Protein AF-A0A2K8X0P5-F1 (afdb_monomer_lite)

Sequence (222 aa):
MNGIRIVLLGVGILILIINLFINSGNLFKIVSYCFQTNSINQYWTLFFKSSVSGRAVISSILGFILALLIFIAITPFVLIRKSINGKKTSSILEEGLLFQYQDLNLENKDLHYTSNINQVTGLQLENIKATGKIRIDALILISEVDKLCKTHNKEFKYSVMEKIILNDKKEALAPIILNLDGKKMPTYFIFNETHKSQFSKIRNTLYNNGYKNCIYFSTIRM

Structure (mmCIF, N/CA/C/O backbone):
data_AF-A0A2K8X0P5-F1
#
_entry.id   AF-A0A2K8X0P5-F1
#
loop_
_atom_site.group_PDB
_atom_site.id
_at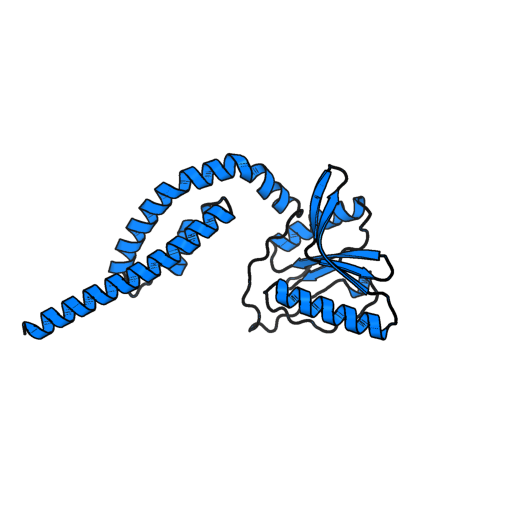om_site.type_symbol
_atom_site.label_atom_id
_atom_site.label_alt_id
_atom_site.label_comp_id
_atom_site.label_asym_id
_atom_site.label_entity_id
_atom_site.label_seq_id
_atom_site.pdbx_PDB_ins_code
_atom_site.Cartn_x
_atom_site.Cartn_y
_atom_site.Cartn_z
_atom_site.occupancy
_atom_site.B_iso_or_equiv
_atom_site.auth_seq_id
_atom_site.auth_comp_id
_atom_site.auth_asym_id
_atom_site.auth_atom_id
_atom_site.pdbx_PDB_model_num
ATOM 1 N N . MET A 1 1 ? 28.867 1.555 -54.082 1.00 60.50 1 MET A N 1
ATOM 2 C CA . MET A 1 1 ? 29.375 1.656 -52.689 1.00 60.50 1 MET A CA 1
ATOM 3 C C . MET A 1 1 ? 28.911 2.907 -51.934 1.00 60.50 1 MET A C 1
ATOM 5 O O . MET A 1 1 ? 28.608 2.774 -50.755 1.00 60.50 1 MET A O 1
ATOM 9 N N . ASN A 1 2 ? 28.798 4.089 -52.559 1.00 67.06 2 ASN A N 1
ATOM 10 C CA . ASN A 1 2 ? 28.407 5.321 -51.845 1.00 67.06 2 ASN A CA 1
ATOM 11 C C . ASN A 1 2 ? 26.941 5.346 -51.369 1.00 67.06 2 ASN A C 1
ATOM 13 O O . ASN A 1 2 ? 26.689 5.755 -50.241 1.00 67.06 2 ASN A O 1
ATOM 17 N N . GLY A 1 3 ? 25.990 4.825 -52.157 1.00 70.19 3 GLY A N 1
ATOM 18 C CA . GLY A 1 3 ? 24.574 4.769 -51.754 1.00 70.19 3 GLY A CA 1
ATOM 19 C C . GLY A 1 3 ? 24.319 3.918 -50.502 1.00 70.19 3 GLY A C 1
ATOM 20 O O . GLY A 1 3 ? 23.629 4.351 -49.589 1.00 70.19 3 GLY A O 1
ATOM 21 N N . ILE A 1 4 ? 24.964 2.749 -50.399 1.00 77.69 4 ILE A N 1
ATOM 22 C CA . ILE A 1 4 ? 24.847 1.858 -49.230 1.00 77.69 4 ILE A CA 1
ATOM 23 C C . ILE A 1 4 ? 25.451 2.505 -47.972 1.00 77.69 4 ILE A C 1
ATOM 25 O O . ILE A 1 4 ? 24.884 2.382 -46.891 1.00 77.69 4 ILE A O 1
ATOM 29 N N . ARG A 1 5 ? 26.562 3.248 -48.099 1.00 74.62 5 ARG A N 1
ATOM 30 C CA . ARG A 1 5 ? 27.166 3.984 -46.971 1.00 74.62 5 ARG A CA 1
ATOM 31 C C . ARG A 1 5 ? 26.253 5.088 -46.438 1.00 74.62 5 ARG A C 1
ATOM 33 O O . ARG A 1 5 ? 26.145 5.232 -45.227 1.00 74.62 5 ARG A O 1
ATOM 40 N N . ILE A 1 6 ? 25.585 5.831 -47.323 1.00 80.94 6 ILE A N 1
ATOM 41 C CA . ILE A 1 6 ? 24.647 6.899 -46.941 1.00 80.94 6 ILE A CA 1
ATOM 42 C C . ILE A 1 6 ? 23.424 6.313 -46.226 1.00 80.94 6 ILE A C 1
ATOM 44 O O . ILE A 1 6 ? 23.025 6.820 -45.180 1.00 80.94 6 ILE A O 1
ATOM 48 N N . VAL A 1 7 ? 22.878 5.205 -46.737 1.00 81.44 7 VAL A N 1
ATOM 49 C CA . VAL A 1 7 ? 21.748 4.509 -46.101 1.00 81.44 7 VAL A CA 1
ATOM 50 C C . VAL A 1 7 ? 22.138 3.963 -44.723 1.00 81.44 7 VAL A C 1
ATOM 52 O O . VAL A 1 7 ? 21.399 4.161 -43.762 1.00 81.44 7 VAL A O 1
ATOM 55 N N . LEU A 1 8 ? 23.319 3.349 -44.583 1.00 78.44 8 LEU A N 1
ATOM 56 C CA . LEU A 1 8 ? 23.813 2.853 -43.291 1.00 78.44 8 LEU A CA 1
ATOM 57 C C . LEU A 1 8 ? 24.048 3.980 -42.273 1.00 78.44 8 LEU A C 1
ATOM 59 O O . LEU A 1 8 ? 23.718 3.815 -41.099 1.00 78.44 8 LEU A O 1
ATOM 63 N N . LEU A 1 9 ? 24.565 5.131 -42.712 1.00 82.00 9 LEU A N 1
ATOM 64 C CA . LEU A 1 9 ? 24.697 6.328 -41.874 1.00 82.00 9 LEU A CA 1
ATOM 65 C C . LEU A 1 9 ? 23.332 6.839 -41.402 1.00 82.00 9 LEU A C 1
ATOM 67 O O . LEU A 1 9 ? 23.160 7.105 -40.214 1.00 82.00 9 LEU A O 1
ATOM 71 N N . GLY A 1 10 ? 22.351 6.917 -42.306 1.00 82.75 10 GLY A N 1
ATOM 72 C CA . GLY A 1 10 ? 20.987 7.333 -41.974 1.00 82.75 10 GLY A CA 1
ATOM 73 C C . GLY A 1 10 ? 20.324 6.411 -40.948 1.00 82.75 10 GLY A C 1
ATOM 74 O O . GLY A 1 10 ? 19.783 6.885 -39.950 1.00 82.75 10 GLY A O 1
ATOM 75 N N . VAL A 1 11 ? 20.437 5.093 -41.137 1.00 82.75 11 VAL A N 1
ATOM 76 C CA . VAL A 1 11 ? 19.921 4.093 -40.186 1.00 82.75 11 VAL A CA 1
ATOM 77 C C . VAL A 1 11 ? 20.634 4.197 -38.832 1.00 82.75 11 VAL A C 1
ATOM 79 O O . VAL A 1 11 ? 19.978 4.166 -37.792 1.00 82.75 11 VAL A O 1
ATOM 82 N N . GLY A 1 12 ? 21.957 4.386 -38.823 1.00 78.88 12 GLY A N 1
ATOM 83 C CA . GLY A 1 12 ? 22.733 4.570 -37.594 1.00 78.88 12 GLY A CA 1
ATOM 84 C C . GLY A 1 12 ? 22.312 5.807 -36.792 1.00 78.88 12 GLY A C 1
ATOM 85 O O . GLY A 1 12 ? 22.138 5.724 -35.576 1.00 78.88 12 GLY A O 1
ATOM 86 N N . ILE A 1 13 ? 22.079 6.936 -37.468 1.00 82.06 13 ILE A N 1
ATOM 87 C CA . ILE A 1 13 ? 21.587 8.173 -36.841 1.00 82.06 13 ILE A CA 1
ATOM 88 C C . ILE A 1 13 ? 20.181 7.966 -36.264 1.00 82.06 13 ILE A C 1
ATOM 90 O O . ILE A 1 13 ? 19.914 8.368 -35.132 1.00 82.06 13 ILE A O 1
ATOM 94 N N . LEU A 1 14 ? 19.292 7.293 -36.998 1.00 82.19 14 LEU A N 1
ATOM 95 C CA . LEU A 1 14 ? 17.922 7.043 -36.551 1.00 82.19 14 LEU A CA 1
ATOM 96 C C . LEU A 1 14 ? 17.884 6.181 -35.275 1.00 82.19 14 LEU A C 1
ATOM 98 O O . LEU A 1 14 ? 17.156 6.492 -34.332 1.00 82.19 14 LEU A O 1
ATOM 102 N N . ILE A 1 15 ? 18.728 5.145 -35.206 1.00 79.12 15 ILE A N 1
ATOM 103 C CA . ILE A 1 15 ? 18.882 4.288 -34.019 1.00 79.12 15 ILE A CA 1
ATOM 104 C C . ILE A 1 15 ? 19.387 5.094 -32.812 1.00 79.12 15 ILE A C 1
ATOM 106 O O . ILE A 1 15 ? 18.915 4.890 -31.690 1.00 79.12 15 ILE A O 1
ATOM 110 N N . LEU A 1 16 ? 20.326 6.024 -33.018 1.00 76.88 16 LEU A N 1
ATOM 111 C CA . LEU A 1 16 ? 20.822 6.896 -31.949 1.00 76.88 16 LEU A CA 1
ATOM 112 C C . LEU A 1 16 ? 19.721 7.812 -31.403 1.00 76.88 16 LEU A C 1
ATOM 114 O O . LEU A 1 16 ? 19.587 7.931 -30.184 1.00 76.88 16 LEU A O 1
ATOM 118 N N . ILE A 1 17 ? 18.911 8.410 -32.282 1.00 77.75 17 ILE A N 1
ATOM 119 C CA . ILE A 1 17 ? 17.800 9.292 -31.898 1.00 77.75 17 ILE A CA 1
ATOM 120 C C . ILE A 1 17 ? 16.754 8.521 -31.084 1.00 77.75 17 ILE A C 1
ATOM 122 O O . ILE A 1 17 ? 16.365 8.971 -30.006 1.00 77.75 17 ILE A O 1
ATOM 126 N N . ILE A 1 18 ? 16.334 7.341 -31.549 1.00 78.31 18 ILE A N 1
ATOM 127 C CA . ILE A 1 18 ? 15.338 6.515 -30.846 1.00 78.31 18 ILE A CA 1
ATOM 128 C C . ILE A 1 18 ? 15.831 6.147 -29.441 1.00 78.31 18 ILE A C 1
ATOM 130 O O . ILE A 1 18 ? 15.102 6.315 -28.461 1.00 78.31 18 ILE A O 1
ATOM 134 N N . ASN A 1 19 ? 17.085 5.707 -29.315 1.00 76.00 19 ASN A N 1
ATOM 135 C CA . ASN A 1 19 ? 17.650 5.367 -28.010 1.00 76.00 19 ASN A CA 1
ATOM 136 C C . ASN A 1 19 ? 17.789 6.591 -27.089 1.00 76.00 19 ASN A C 1
ATOM 138 O O . ASN A 1 19 ? 17.604 6.468 -25.877 1.00 76.00 19 ASN A O 1
ATOM 142 N N . LEU A 1 20 ? 18.055 7.781 -27.637 1.00 74.12 20 LEU A N 1
ATOM 143 C CA . LEU A 1 20 ? 18.088 9.023 -26.864 1.00 74.12 20 LEU A CA 1
ATOM 144 C C . LEU A 1 20 ? 16.705 9.374 -26.292 1.00 74.12 20 LEU A C 1
ATOM 146 O O . LEU A 1 20 ? 16.614 9.759 -25.124 1.00 74.12 20 LEU A O 1
ATOM 150 N N . PHE A 1 21 ? 15.632 9.197 -27.070 1.00 77.81 21 PHE A N 1
ATOM 151 C CA . PHE A 1 21 ? 14.259 9.402 -26.593 1.00 77.81 21 PHE A CA 1
ATOM 152 C C . PHE A 1 21 ? 13.889 8.423 -25.475 1.00 77.81 21 PHE A C 1
ATOM 154 O O . PHE A 1 21 ? 13.347 8.842 -24.450 1.00 77.81 21 PHE A O 1
ATOM 161 N N . ILE A 1 22 ? 14.233 7.140 -25.626 1.00 75.62 22 ILE A N 1
ATOM 162 C CA . ILE A 1 22 ? 13.999 6.116 -24.595 1.00 75.62 22 ILE A CA 1
ATOM 163 C C . ILE A 1 22 ? 14.749 6.473 -23.304 1.00 75.62 22 ILE A C 1
ATOM 165 O O . ILE A 1 22 ? 14.155 6.495 -22.222 1.00 75.62 22 ILE A O 1
ATOM 169 N N . ASN A 1 23 ? 16.033 6.823 -23.412 1.00 76.88 23 ASN A N 1
ATOM 170 C CA . ASN A 1 23 ? 16.851 7.208 -22.263 1.00 76.88 23 ASN A CA 1
ATOM 171 C C . ASN A 1 23 ? 16.336 8.483 -21.585 1.00 76.88 23 ASN A C 1
ATOM 173 O O . ASN A 1 23 ? 16.279 8.532 -20.358 1.00 76.88 23 ASN A O 1
ATOM 177 N N . SER A 1 24 ? 15.894 9.475 -22.359 1.00 76.75 24 SER A N 1
ATOM 178 C CA . SER A 1 24 ? 15.289 10.706 -21.834 1.00 76.75 24 SER A CA 1
ATOM 179 C C . SER A 1 24 ? 13.985 10.429 -21.081 1.00 76.75 24 SER A C 1
ATOM 181 O O . SER A 1 24 ? 13.785 10.939 -19.979 1.00 76.75 24 SER A O 1
ATOM 183 N N . GLY A 1 25 ? 13.119 9.566 -21.623 1.00 82.38 25 GLY A N 1
ATOM 184 C CA . GLY A 1 25 ? 11.877 9.159 -20.963 1.00 82.38 25 GLY A CA 1
ATOM 185 C C . GLY A 1 25 ? 12.118 8.416 -19.645 1.00 82.38 25 GLY A C 1
ATOM 186 O O . GLY A 1 25 ? 11.437 8.670 -18.649 1.00 82.38 25 GLY A O 1
ATOM 187 N N . ASN A 1 26 ? 13.122 7.538 -19.605 1.00 81.88 26 ASN A N 1
ATOM 188 C CA . ASN A 1 26 ? 13.526 6.852 -18.377 1.00 81.88 26 ASN A CA 1
ATOM 189 C C . ASN A 1 26 ? 14.128 7.823 -17.355 1.00 81.88 26 ASN A C 1
ATOM 191 O O . ASN A 1 26 ? 13.749 7.785 -16.185 1.00 81.88 26 ASN A O 1
ATOM 195 N N . LEU A 1 27 ? 14.995 8.739 -17.793 1.00 85.19 27 LEU A N 1
ATOM 196 C CA . LEU A 1 27 ? 15.567 9.779 -16.938 1.00 85.19 27 LEU A CA 1
ATOM 197 C C . LEU A 1 27 ? 14.483 10.657 -16.314 1.00 85.19 27 LEU A C 1
ATOM 199 O O . LEU A 1 27 ? 14.525 10.894 -15.111 1.00 85.19 27 LEU A O 1
ATOM 203 N N . PHE A 1 28 ? 13.464 11.060 -17.076 1.00 87.12 28 PHE A N 1
ATOM 204 C CA . PHE A 1 28 ? 12.343 11.829 -16.535 1.00 87.12 28 PHE A CA 1
ATOM 205 C C . PHE A 1 28 ? 11.615 11.086 -15.405 1.00 87.12 28 PHE A C 1
ATOM 207 O O . PHE A 1 28 ? 11.337 11.666 -14.353 1.00 87.12 28 PHE A O 1
ATOM 214 N N . LYS A 1 29 ? 11.353 9.785 -15.578 1.00 83.50 29 LYS A N 1
ATOM 215 C CA . LYS A 1 29 ? 10.728 8.953 -14.536 1.00 83.50 29 LYS A CA 1
ATOM 216 C C . LYS A 1 29 ? 11.607 8.845 -13.289 1.00 83.50 29 LYS A C 1
ATOM 218 O O . LYS A 1 29 ? 11.097 8.972 -12.179 1.00 83.50 29 LYS A O 1
ATOM 223 N N . ILE A 1 30 ? 12.916 8.659 -13.465 1.00 86.56 30 ILE A N 1
ATOM 224 C CA . ILE A 1 30 ? 13.886 8.588 -12.361 1.00 86.56 30 ILE A CA 1
ATOM 225 C C . ILE A 1 30 ? 13.935 9.919 -11.602 1.00 86.56 30 ILE A C 1
ATOM 227 O O . ILE A 1 30 ? 13.866 9.934 -10.376 1.00 86.56 30 ILE A O 1
ATOM 231 N N . VAL A 1 31 ? 13.993 11.040 -12.321 1.00 86.38 31 VAL A N 1
ATOM 232 C CA . VAL A 1 31 ? 13.976 12.388 -11.739 1.00 86.38 31 VAL A CA 1
ATOM 233 C C . VAL A 1 31 ? 12.687 12.615 -10.950 1.00 86.38 31 VAL A C 1
ATOM 235 O O . VAL A 1 31 ? 12.738 13.033 -9.793 1.00 86.38 31 VAL A O 1
ATOM 238 N N . SER A 1 32 ? 11.532 12.289 -11.538 1.00 82.44 32 SER A N 1
ATOM 239 C CA . SER A 1 32 ? 10.230 12.400 -10.873 1.00 82.44 32 SER A CA 1
ATOM 240 C C . SER A 1 32 ? 10.190 11.578 -9.582 1.00 82.44 32 SER A C 1
ATOM 242 O O . SER A 1 32 ? 9.813 12.095 -8.529 1.00 82.44 32 SER A O 1
ATOM 244 N N . TYR A 1 33 ? 10.686 10.340 -9.625 1.00 77.56 33 TYR A N 1
ATOM 245 C CA . TYR A 1 33 ? 10.809 9.478 -8.454 1.00 77.56 33 TYR A CA 1
ATOM 246 C C . TYR A 1 33 ? 11.712 10.083 -7.367 1.00 77.56 33 TYR A C 1
ATOM 248 O O . TYR A 1 33 ? 11.342 10.093 -6.190 1.00 77.56 33 TYR A O 1
ATOM 256 N N . CYS A 1 34 ? 12.864 10.651 -7.735 1.00 81.38 34 CYS A N 1
ATOM 257 C CA . CYS A 1 34 ? 13.761 11.319 -6.788 1.00 81.38 34 CYS A CA 1
ATOM 258 C C . CYS A 1 34 ? 13.107 12.531 -6.111 1.00 81.38 34 CYS A C 1
ATOM 260 O O . CYS A 1 34 ? 13.281 12.739 -4.908 1.00 81.38 34 CYS A O 1
ATOM 262 N N . PHE A 1 35 ? 12.307 13.304 -6.849 1.00 80.31 35 PHE A N 1
ATOM 263 C CA . PHE A 1 35 ? 11.542 14.415 -6.284 1.00 80.31 35 PHE A CA 1
ATOM 264 C C . PHE A 1 35 ? 10.364 13.958 -5.416 1.00 80.31 35 PHE A C 1
ATOM 266 O O . PHE A 1 35 ? 10.071 14.615 -4.420 1.00 80.31 35 PHE A O 1
ATOM 273 N N . GLN A 1 36 ? 9.688 12.860 -5.756 1.00 75.62 36 GLN A N 1
ATOM 274 C CA . GLN A 1 36 ? 8.592 12.308 -4.949 1.00 75.62 36 GLN A CA 1
ATOM 275 C C . GLN A 1 36 ? 9.096 11.731 -3.623 1.00 75.62 36 GLN A C 1
ATOM 277 O O . GLN A 1 36 ? 8.510 11.972 -2.570 1.00 75.62 36 GLN A O 1
ATOM 282 N N . THR A 1 37 ? 10.212 11.007 -3.669 1.00 71.38 37 THR A N 1
ATOM 283 C CA . THR A 1 37 ? 10.817 10.363 -2.494 1.00 71.38 37 THR A CA 1
ATOM 284 C C . THR A 1 37 ? 11.744 11.288 -1.706 1.00 71.38 37 THR A C 1
ATOM 286 O O . THR A 1 37 ? 12.220 10.909 -0.637 1.00 71.38 37 THR A O 1
ATOM 289 N N . ASN A 1 38 ? 12.011 12.499 -2.211 1.00 76.31 38 ASN A N 1
ATOM 290 C CA . ASN A 1 38 ? 13.028 13.418 -1.688 1.00 76.31 38 ASN A CA 1
ATOM 291 C C . ASN A 1 38 ? 14.380 12.713 -1.460 1.00 76.31 38 ASN A C 1
ATOM 293 O O . ASN A 1 38 ? 15.056 12.939 -0.455 1.00 76.31 38 ASN A O 1
ATOM 297 N N . SER A 1 39 ? 14.757 11.806 -2.362 1.00 76.69 39 SER A N 1
ATOM 298 C CA . SER A 1 39 ? 15.943 10.966 -2.218 1.00 76.69 39 SER A CA 1
ATOM 299 C C . SER A 1 39 ? 16.611 10.708 -3.561 1.00 76.69 39 SER A C 1
ATOM 301 O O . SER A 1 39 ? 15.957 10.424 -4.559 1.00 76.69 39 SER A O 1
ATOM 303 N N . ILE A 1 40 ? 17.942 10.758 -3.570 1.00 85.31 40 ILE A N 1
ATOM 304 C CA . ILE A 1 40 ? 18.775 10.453 -4.742 1.00 85.31 40 ILE A CA 1
ATOM 305 C C . ILE A 1 40 ? 19.384 9.045 -4.686 1.00 85.31 40 ILE A C 1
ATOM 307 O O . ILE A 1 40 ? 20.037 8.622 -5.635 1.00 85.31 40 ILE A O 1
ATOM 311 N N . ASN A 1 41 ? 19.158 8.294 -3.600 1.00 80.88 41 ASN A N 1
ATOM 312 C CA . ASN A 1 41 ? 19.864 7.035 -3.325 1.00 80.88 41 ASN A CA 1
ATOM 313 C C . ASN A 1 41 ? 19.672 5.970 -4.416 1.00 80.88 41 ASN A C 1
ATOM 315 O O . ASN A 1 41 ? 20.558 5.155 -4.639 1.00 80.88 41 ASN A O 1
ATOM 319 N N . GLN A 1 42 ? 18.520 5.966 -5.090 1.00 79.44 42 GLN A N 1
ATOM 320 C CA . GLN A 1 42 ? 18.215 4.993 -6.142 1.00 79.44 42 GLN A CA 1
ATOM 321 C C . GLN A 1 42 ? 18.437 5.529 -7.561 1.00 79.44 42 GLN A C 1
ATOM 323 O O . GLN A 1 42 ? 18.211 4.790 -8.515 1.00 79.44 42 GLN A O 1
ATOM 328 N N . TYR A 1 43 ? 18.892 6.777 -7.720 1.00 85.12 43 TYR A N 1
ATOM 329 C CA . TYR A 1 43 ? 19.041 7.420 -9.028 1.00 85.12 43 TYR A CA 1
ATOM 330 C C . TYR A 1 43 ? 19.924 6.595 -9.975 1.00 85.12 43 TYR A C 1
ATOM 332 O O . TYR A 1 43 ? 19.490 6.204 -11.058 1.00 85.12 43 TYR A O 1
ATOM 340 N N . TRP A 1 44 ? 21.139 6.261 -9.532 1.00 85.69 44 TRP A N 1
ATOM 341 C CA . TRP A 1 44 ? 22.101 5.505 -10.335 1.00 85.69 44 TRP A CA 1
ATOM 342 C C . TRP A 1 44 ? 21.652 4.066 -10.570 1.00 85.69 44 TRP A C 1
ATOM 344 O O . TRP A 1 44 ? 21.734 3.576 -11.691 1.00 85.69 44 TRP A O 1
ATOM 354 N N . THR A 1 45 ? 21.108 3.406 -9.546 1.00 81.50 45 THR A N 1
ATOM 355 C CA . THR A 1 45 ? 20.605 2.032 -9.663 1.00 81.50 45 THR A CA 1
ATOM 356 C C . THR A 1 45 ? 19.494 1.927 -10.702 1.00 81.50 45 THR A C 1
ATOM 358 O O . THR A 1 45 ? 19.505 1.014 -11.528 1.00 81.50 45 THR A O 1
ATOM 361 N N . LEU A 1 46 ? 18.544 2.866 -10.692 1.00 81.50 46 LEU A N 1
ATOM 362 C CA . LEU A 1 46 ? 17.471 2.904 -11.679 1.00 81.50 46 LEU A CA 1
ATOM 363 C C . LEU A 1 46 ? 18.018 3.236 -13.066 1.00 81.50 46 LEU A C 1
ATOM 365 O O . LEU A 1 46 ? 17.670 2.536 -14.010 1.00 81.50 46 LEU A O 1
ATOM 369 N N . PHE A 1 47 ? 18.931 4.206 -13.182 1.00 86.06 47 PHE A N 1
ATOM 370 C CA . PHE A 1 47 ? 19.565 4.555 -14.453 1.00 86.06 47 PHE A CA 1
ATOM 371 C C . PHE A 1 47 ? 20.285 3.359 -15.095 1.00 86.06 47 PHE A C 1
ATOM 373 O O . PHE A 1 47 ? 20.013 3.029 -16.249 1.00 86.06 47 PHE A O 1
ATOM 380 N N . PHE A 1 48 ? 21.151 2.661 -14.356 1.00 82.88 48 PHE A N 1
ATOM 381 C CA . PHE A 1 48 ? 21.871 1.500 -14.889 1.00 82.88 48 PHE A CA 1
ATOM 382 C C . PHE A 1 48 ? 20.930 0.349 -15.254 1.00 82.88 48 PHE A C 1
ATOM 384 O O . PHE A 1 48 ? 21.182 -0.358 -16.225 1.00 82.88 48 PHE A O 1
ATOM 391 N N . LYS A 1 49 ? 19.823 0.179 -14.522 1.00 81.56 49 LYS A N 1
ATOM 392 C CA . LYS A 1 49 ? 18.842 -0.877 -14.796 1.00 81.56 49 LYS A CA 1
ATOM 393 C C . LYS A 1 49 ? 17.948 -0.572 -16.001 1.00 81.56 49 LYS A C 1
ATOM 395 O O . LYS A 1 49 ? 17.589 -1.495 -16.724 1.00 81.56 49 LYS A O 1
ATOM 400 N N . SER A 1 50 ? 17.540 0.684 -16.189 1.00 78.62 50 SER A N 1
ATOM 401 C CA . SER A 1 50 ? 16.561 1.063 -17.218 1.00 78.62 50 SER A CA 1
ATOM 402 C C . SER A 1 50 ? 17.177 1.611 -18.501 1.00 78.62 50 SER A C 1
ATOM 404 O O . SER A 1 50 ? 16.530 1.558 -19.543 1.00 78.62 50 SER A O 1
ATOM 406 N N . SER A 1 51 ? 18.378 2.185 -18.427 1.00 73.88 51 SER A N 1
ATOM 407 C CA . SER A 1 51 ? 18.937 3.036 -19.489 1.00 73.88 51 SER A CA 1
ATOM 408 C C . SER A 1 51 ? 20.274 2.531 -20.045 1.00 73.88 51 SER A C 1
ATOM 410 O O . SER A 1 51 ? 20.777 3.061 -21.037 1.00 73.88 51 SER A O 1
ATOM 412 N N . VAL A 1 52 ? 20.858 1.486 -19.449 1.00 73.12 52 VAL A N 1
ATOM 413 C CA . VAL A 1 52 ? 22.081 0.846 -19.954 1.00 73.12 52 VAL A CA 1
ATOM 414 C C . VAL A 1 52 ? 21.753 -0.552 -20.464 1.00 73.12 52 VAL A C 1
ATOM 416 O O . VAL A 1 52 ? 21.205 -1.380 -19.743 1.00 73.12 52 VAL A O 1
ATOM 419 N N . SER A 1 53 ? 22.102 -0.827 -21.724 1.00 67.38 53 SER A N 1
ATOM 420 C CA . SER A 1 53 ? 22.004 -2.168 -22.306 1.00 67.38 53 SER A CA 1
ATOM 421 C C . SER A 1 53 ? 23.326 -2.542 -22.972 1.00 67.38 53 SER A C 1
ATOM 423 O O . SER A 1 53 ? 23.904 -1.747 -23.714 1.00 67.38 53 SER A O 1
ATOM 425 N N . GLY A 1 54 ? 23.801 -3.771 -22.749 1.00 59.94 54 GLY A N 1
ATOM 426 C CA . GLY A 1 54 ? 25.075 -4.243 -23.312 1.00 59.94 54 GLY A CA 1
ATOM 427 C C . GLY A 1 54 ? 25.114 -4.281 -24.847 1.00 59.94 54 GLY A C 1
ATOM 428 O O . GLY A 1 54 ? 26.188 -4.360 -25.429 1.00 59.94 54 GLY A O 1
ATOM 429 N N . ARG A 1 55 ? 23.956 -4.187 -25.515 1.00 59.69 55 ARG A N 1
ATOM 430 C CA . ARG A 1 55 ? 23.833 -4.193 -26.982 1.00 59.69 55 ARG A CA 1
ATOM 431 C C . ARG A 1 55 ? 23.979 -2.804 -27.621 1.00 59.69 55 ARG A C 1
ATOM 433 O O . ARG A 1 55 ? 24.131 -2.727 -28.834 1.00 59.69 55 ARG A O 1
ATOM 440 N N . ALA A 1 56 ? 23.938 -1.718 -26.841 1.00 64.75 56 ALA A N 1
ATOM 441 C CA . ALA A 1 56 ? 23.898 -0.341 -27.353 1.00 64.75 56 ALA A CA 1
ATOM 442 C C . ALA A 1 56 ? 24.908 0.589 -26.651 1.00 64.75 56 ALA A C 1
ATOM 444 O O . ALA A 1 56 ? 24.570 1.692 -26.223 1.00 64.75 56 ALA A O 1
ATOM 445 N N . VAL A 1 57 ? 26.168 0.148 -26.563 1.00 65.69 57 VAL A N 1
ATOM 446 C CA . VAL A 1 57 ? 27.242 0.790 -25.778 1.00 65.69 57 VAL A CA 1
ATOM 447 C C . VAL A 1 57 ? 27.428 2.282 -26.098 1.00 65.69 57 VAL A C 1
ATOM 449 O O . VAL A 1 57 ? 27.469 3.100 -25.183 1.00 65.69 57 VAL A O 1
ATOM 452 N N . ILE A 1 58 ? 27.477 2.665 -27.380 1.00 62.81 58 ILE A N 1
ATOM 453 C CA . ILE A 1 58 ? 27.706 4.065 -27.801 1.00 62.81 58 ILE A CA 1
ATOM 454 C C . ILE A 1 58 ? 26.563 4.984 -27.342 1.00 62.81 58 ILE A C 1
ATOM 456 O O . ILE A 1 58 ? 26.799 6.079 -26.834 1.00 62.81 58 ILE A O 1
ATOM 460 N N . SER A 1 59 ? 25.315 4.531 -27.469 1.00 66.44 59 SER A N 1
ATOM 461 C CA . SER A 1 59 ? 24.157 5.304 -27.012 1.00 66.44 59 SER A CA 1
ATOM 462 C C . SER A 1 59 ? 24.083 5.375 -25.483 1.00 66.44 59 SER A C 1
ATOM 464 O O . SER A 1 59 ? 23.706 6.410 -24.932 1.00 66.44 59 SER A O 1
ATOM 466 N N . SER A 1 60 ? 24.517 4.321 -24.783 1.00 71.31 60 SER A N 1
ATOM 467 C CA . SER A 1 60 ? 24.624 4.322 -23.322 1.00 71.31 60 SER A CA 1
ATOM 468 C C . SER A 1 60 ? 25.673 5.309 -22.800 1.00 71.31 60 SER A C 1
ATOM 470 O O . SER A 1 60 ? 25.434 5.917 -21.760 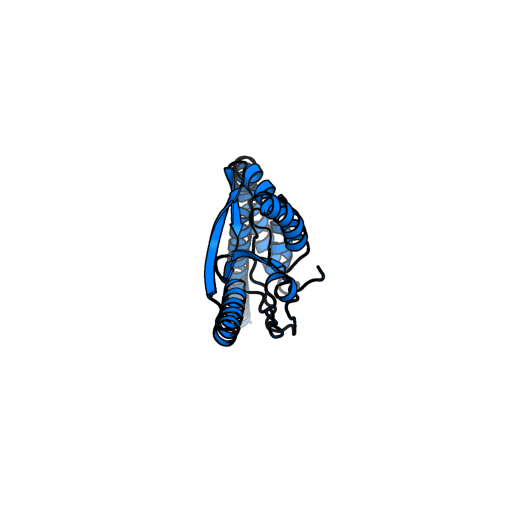1.00 71.31 60 SER A O 1
ATOM 472 N N . ILE A 1 61 ? 26.780 5.541 -23.519 1.00 76.94 61 ILE A N 1
ATOM 473 C CA . ILE A 1 61 ? 27.779 6.563 -23.150 1.00 76.94 61 ILE A CA 1
ATOM 474 C C . ILE A 1 61 ? 27.166 7.969 -23.216 1.00 76.94 61 ILE A C 1
ATOM 476 O O . ILE A 1 61 ? 27.272 8.734 -22.259 1.00 76.94 61 ILE A O 1
ATOM 480 N N . LEU A 1 62 ? 26.466 8.299 -24.307 1.00 74.00 62 LEU A N 1
ATOM 481 C CA . LEU A 1 62 ? 25.774 9.588 -24.438 1.00 74.00 62 LEU A CA 1
ATOM 482 C C . LEU A 1 62 ? 24.681 9.759 -23.371 1.00 74.00 62 LEU A C 1
ATOM 484 O O . LEU A 1 62 ? 24.577 10.816 -22.748 1.00 74.00 62 LEU A O 1
ATOM 488 N N . GLY A 1 63 ? 23.905 8.703 -23.112 1.00 78.00 63 GLY A N 1
ATOM 489 C CA . GLY A 1 63 ? 22.896 8.689 -22.053 1.00 78.00 63 GLY A CA 1
ATOM 490 C C . GLY A 1 63 ? 23.492 8.871 -20.654 1.00 78.00 63 GLY A C 1
ATOM 491 O O . GLY A 1 63 ? 22.893 9.550 -19.825 1.00 78.00 63 GLY A O 1
ATOM 492 N N . PHE A 1 64 ? 24.680 8.319 -20.399 1.00 83.00 64 PHE A N 1
ATOM 493 C CA . PHE A 1 64 ? 25.392 8.468 -19.130 1.00 83.00 64 PHE A CA 1
ATOM 494 C C . PHE A 1 64 ? 25.854 9.908 -18.896 1.00 83.00 64 PHE A C 1
ATOM 496 O O . PHE A 1 64 ? 25.633 10.442 -17.811 1.00 83.00 64 PHE A O 1
ATOM 503 N N . ILE A 1 65 ? 26.419 10.566 -19.916 1.00 83.69 65 ILE A N 1
ATOM 504 C CA . ILE A 1 65 ? 26.813 11.983 -19.828 1.00 83.69 65 ILE A CA 1
ATOM 505 C C . ILE A 1 65 ? 25.595 12.848 -19.480 1.00 83.69 65 ILE A C 1
ATOM 507 O O . ILE A 1 65 ? 25.648 13.655 -18.550 1.00 83.69 65 ILE A O 1
ATOM 511 N N . LEU A 1 66 ? 24.472 12.634 -20.171 1.00 82.62 66 LEU A N 1
ATOM 512 C CA . LEU A 1 66 ? 23.227 13.352 -19.898 1.00 82.62 66 LEU A CA 1
ATOM 513 C C . LEU A 1 66 ? 22.704 13.078 -18.477 1.00 82.62 66 LEU A C 1
ATOM 515 O O . LEU A 1 66 ? 22.309 14.005 -17.770 1.00 82.62 66 LEU A O 1
ATOM 519 N N . ALA A 1 67 ? 22.738 11.820 -18.033 1.00 85.81 67 ALA A N 1
ATOM 520 C CA . ALA A 1 67 ? 22.328 11.431 -16.688 1.00 85.81 67 ALA A CA 1
ATOM 521 C C . ALA A 1 67 ? 23.181 12.089 -15.600 1.00 85.81 67 ALA A C 1
ATOM 523 O O . ALA A 1 67 ? 22.654 12.435 -14.544 1.00 85.81 67 ALA A O 1
ATOM 524 N N . LEU A 1 68 ? 24.474 12.283 -15.856 1.00 89.81 68 LEU A N 1
ATOM 525 C CA . LEU A 1 68 ? 25.407 12.920 -14.933 1.00 89.81 68 LEU A CA 1
ATOM 526 C C . LEU A 1 68 ? 25.116 14.422 -14.805 1.00 89.81 68 LEU A C 1
ATOM 528 O O . LEU A 1 68 ? 25.023 14.931 -13.689 1.00 89.81 68 LEU A O 1
ATOM 532 N N . LEU A 1 69 ? 24.859 15.109 -15.924 1.00 88.19 69 LEU A N 1
ATOM 533 C CA . LEU A 1 69 ? 24.437 16.516 -15.921 1.00 88.19 69 LEU A CA 1
ATOM 534 C C . LEU A 1 69 ? 23.119 16.715 -15.162 1.00 88.19 69 LEU A C 1
ATOM 536 O O . LEU A 1 69 ? 23.019 17.596 -14.308 1.00 88.19 69 LEU A O 1
ATOM 540 N N . ILE A 1 70 ? 22.123 15.862 -15.423 1.00 88.38 70 ILE A N 1
ATOM 541 C CA . ILE A 1 70 ? 20.835 15.905 -14.719 1.00 88.38 70 ILE A CA 1
ATOM 542 C C . ILE A 1 70 ? 21.026 15.618 -13.231 1.00 88.38 70 ILE A C 1
ATOM 544 O O . ILE A 1 70 ? 20.450 16.323 -12.408 1.00 88.38 70 ILE A O 1
ATOM 548 N N . PHE A 1 71 ? 21.853 14.635 -12.867 1.00 88.94 71 PHE A N 1
ATOM 549 C CA . PHE A 1 71 ? 22.131 14.302 -11.472 1.00 88.94 71 PHE A CA 1
ATOM 550 C C . PHE A 1 71 ? 22.694 15.503 -10.711 1.00 88.94 71 PHE A C 1
ATOM 552 O O . PHE A 1 71 ? 22.183 15.836 -9.641 1.00 88.94 71 PHE A O 1
ATOM 559 N N . ILE A 1 72 ? 23.695 16.185 -11.279 1.00 90.69 72 ILE A N 1
ATOM 560 C CA . ILE A 1 72 ? 24.273 17.403 -10.696 1.00 90.69 72 ILE A CA 1
ATOM 561 C C . ILE A 1 72 ? 23.201 18.487 -10.553 1.00 90.69 72 ILE A C 1
ATOM 563 O O . ILE A 1 72 ? 23.131 19.129 -9.509 1.00 90.69 72 ILE A O 1
ATOM 567 N N . ALA A 1 73 ? 22.336 18.655 -11.557 1.00 88.06 73 ALA A N 1
ATOM 568 C CA . ALA A 1 73 ? 21.281 19.660 -11.530 1.00 88.06 73 ALA A CA 1
ATOM 569 C C . ALA A 1 73 ? 20.213 19.376 -10.461 1.00 88.06 73 ALA A C 1
ATOM 571 O O . ALA A 1 73 ? 19.845 20.287 -9.730 1.00 88.06 73 ALA A O 1
ATOM 572 N N . ILE A 1 74 ? 19.718 18.138 -10.332 1.00 87.25 74 ILE A N 1
ATOM 573 C CA . ILE A 1 74 ? 18.605 17.815 -9.417 1.00 87.25 74 ILE A CA 1
ATOM 574 C C . ILE A 1 74 ? 19.052 17.612 -7.968 1.00 87.25 74 ILE A C 1
ATOM 576 O O . ILE A 1 74 ? 18.274 17.863 -7.047 1.00 87.25 74 ILE A O 1
ATOM 580 N N . THR A 1 75 ? 20.290 17.158 -7.750 1.00 86.44 75 THR A N 1
ATOM 581 C CA . THR A 1 75 ? 20.823 16.826 -6.421 1.00 86.44 75 THR A CA 1
ATOM 582 C C . THR A 1 75 ? 20.669 17.962 -5.406 1.00 86.44 75 THR A C 1
ATOM 584 O O . THR A 1 75 ? 20.102 17.693 -4.345 1.00 86.44 75 THR A O 1
ATOM 587 N N . PRO A 1 76 ? 21.072 19.222 -5.678 1.00 84.31 76 PRO A N 1
ATOM 588 C CA . PRO A 1 76 ? 20.899 20.306 -4.713 1.00 84.31 76 PRO A CA 1
ATOM 589 C C . PRO A 1 76 ? 19.424 20.543 -4.371 1.00 84.31 76 PRO A C 1
ATOM 591 O O . PRO A 1 76 ? 19.090 20.673 -3.196 1.00 84.31 76 PRO A O 1
ATOM 594 N N . PHE A 1 77 ? 18.515 20.503 -5.350 1.00 84.06 77 PHE A N 1
ATOM 595 C CA . PHE A 1 77 ? 17.080 20.682 -5.098 1.00 84.06 77 PHE A CA 1
ATOM 596 C C . PHE A 1 77 ? 16.498 19.553 -4.248 1.00 84.06 77 PHE A C 1
ATOM 598 O O . PHE A 1 77 ? 15.748 19.812 -3.306 1.00 84.06 77 PHE A O 1
ATOM 605 N N . VAL A 1 78 ? 16.854 18.302 -4.546 1.00 81.38 78 VAL A N 1
ATOM 606 C CA . VAL A 1 78 ? 16.378 17.138 -3.789 1.00 81.38 78 VAL A CA 1
ATOM 607 C C . VAL A 1 78 ? 16.952 17.144 -2.372 1.00 81.38 78 VAL A C 1
ATOM 609 O O . VAL A 1 78 ? 16.211 16.882 -1.429 1.00 81.38 78 VAL A O 1
ATOM 612 N N . LEU A 1 79 ? 18.229 17.494 -2.187 1.00 78.31 79 LEU A N 1
ATOM 613 C CA . LEU A 1 79 ? 18.862 17.575 -0.866 1.00 78.31 79 LEU A CA 1
ATOM 614 C C . LEU A 1 79 ? 18.308 18.727 -0.019 1.00 78.31 79 LEU A C 1
ATOM 616 O O . LEU A 1 79 ? 18.016 18.516 1.158 1.00 78.31 79 LEU A O 1
ATOM 620 N N . ILE A 1 80 ? 18.090 19.910 -0.601 1.00 78.19 80 ILE A N 1
ATOM 621 C CA . ILE A 1 80 ? 17.457 21.045 0.091 1.00 78.19 80 ILE A CA 1
ATOM 622 C C . ILE A 1 80 ? 16.022 20.679 0.483 1.00 78.19 80 ILE A C 1
ATOM 624 O O . ILE A 1 80 ? 15.637 20.829 1.642 1.00 78.19 80 ILE A O 1
ATOM 628 N N . ARG A 1 81 ? 15.243 20.103 -0.441 1.00 71.88 81 ARG A N 1
ATOM 629 C CA . ARG A 1 81 ? 13.871 19.660 -0.158 1.00 71.88 81 ARG A CA 1
ATOM 630 C C . ARG A 1 81 ? 13.829 18.535 0.878 1.00 71.88 81 ARG A C 1
ATOM 632 O O . ARG A 1 81 ? 12.951 18.543 1.735 1.00 71.88 81 ARG A O 1
ATOM 639 N N . LYS A 1 82 ? 14.790 17.607 0.868 1.00 67.50 82 LYS A N 1
ATOM 640 C CA . LYS A 1 82 ? 14.968 16.580 1.908 1.00 67.50 82 LYS A CA 1
ATOM 641 C C . LYS A 1 82 ? 15.330 17.198 3.259 1.00 67.50 82 LYS A C 1
ATOM 643 O O . LYS A 1 82 ? 14.822 16.749 4.279 1.00 67.50 82 LYS A O 1
ATOM 648 N N . SER A 1 83 ? 16.159 18.234 3.291 1.00 65.38 83 SER A N 1
ATOM 649 C CA . SER A 1 83 ? 16.516 18.925 4.533 1.00 65.38 83 SER A CA 1
ATOM 650 C C . SER A 1 83 ? 15.310 19.652 5.149 1.00 65.38 83 SER A C 1
ATOM 652 O O . SER A 1 83 ? 15.079 19.554 6.354 1.00 65.38 83 SER A O 1
ATOM 654 N N . ILE A 1 84 ? 14.484 20.296 4.313 1.00 63.09 84 ILE A N 1
ATOM 655 C CA . ILE A 1 84 ? 13.316 21.084 4.746 1.00 63.09 84 ILE A CA 1
ATOM 656 C C . ILE A 1 84 ? 12.089 20.193 5.041 1.00 63.09 84 ILE A C 1
ATOM 658 O O . ILE A 1 84 ? 11.457 20.342 6.084 1.00 63.09 84 ILE A O 1
ATOM 662 N N . ASN A 1 85 ? 11.765 19.223 4.174 1.00 56.19 85 ASN A N 1
ATOM 663 C CA . ASN A 1 85 ? 10.552 18.385 4.274 1.00 56.19 85 ASN A CA 1
ATOM 664 C C . ASN A 1 85 ? 10.816 16.929 4.707 1.00 56.19 85 ASN A C 1
ATOM 666 O O . ASN A 1 85 ? 9.887 16.216 5.107 1.00 56.19 85 ASN A O 1
ATOM 670 N N . GLY A 1 86 ? 12.058 16.452 4.610 1.00 48.66 86 GLY A N 1
ATOM 671 C CA . GLY A 1 86 ? 12.410 15.050 4.851 1.00 48.66 86 GLY A CA 1
ATOM 672 C C . GLY A 1 86 ? 12.269 14.643 6.311 1.00 48.66 86 GLY A C 1
ATOM 673 O O . GLY A 1 86 ? 11.745 13.565 6.556 1.00 48.66 86 GLY A O 1
ATOM 674 N N . LYS A 1 87 ? 12.579 15.523 7.275 1.00 49.28 87 LYS A N 1
ATOM 675 C CA . LYS A 1 87 ? 12.379 15.235 8.712 1.00 49.28 87 LYS A CA 1
ATOM 676 C C . LYS A 1 87 ? 10.928 14.898 9.066 1.00 49.28 87 LYS A C 1
ATOM 678 O O . LYS A 1 87 ? 10.698 14.122 9.988 1.00 49.28 87 LYS A O 1
ATOM 683 N N . LYS A 1 88 ? 9.953 15.454 8.338 1.00 54.69 88 LYS A N 1
ATOM 684 C CA . LYS A 1 88 ? 8.524 15.212 8.579 1.00 54.69 88 LYS A CA 1
ATOM 685 C C . LYS A 1 88 ? 8.029 13.956 7.860 1.00 54.69 88 LYS A C 1
ATOM 687 O O . LYS A 1 88 ? 7.252 13.214 8.426 1.00 54.69 88 LYS A O 1
ATOM 692 N N . THR A 1 89 ? 8.498 13.676 6.643 1.00 54.22 89 THR A N 1
ATOM 693 C CA . THR A 1 89 ? 8.003 12.520 5.866 1.00 54.22 89 THR A CA 1
ATOM 694 C C . THR A 1 89 ? 8.702 11.213 6.248 1.00 54.22 89 THR A C 1
ATOM 696 O O . THR A 1 89 ? 8.039 10.186 6.344 1.00 54.22 89 THR A O 1
ATOM 699 N N . SER A 1 90 ? 10.017 11.224 6.503 1.00 55.41 90 SER A N 1
ATOM 700 C CA . SER A 1 90 ? 10.748 10.007 6.886 1.00 55.41 90 SER A CA 1
ATOM 701 C C . SER A 1 90 ? 10.346 9.510 8.271 1.00 55.41 90 SER A C 1
ATOM 703 O O . SER A 1 90 ? 10.159 8.315 8.433 1.00 55.41 90 SER A O 1
ATOM 705 N N . SER A 1 91 ? 10.121 10.413 9.232 1.00 60.28 91 SER A N 1
ATOM 706 C CA . SER A 1 91 ? 9.597 10.054 10.558 1.00 60.28 91 SER A CA 1
ATOM 707 C C . SER A 1 91 ? 8.178 9.491 10.476 1.00 60.28 91 SER A C 1
ATOM 709 O O . SER A 1 91 ? 7.909 8.453 11.063 1.00 60.28 91 SER A O 1
ATOM 711 N N . ILE A 1 92 ? 7.290 10.093 9.676 1.00 61.53 92 ILE A N 1
ATOM 712 C CA . ILE A 1 92 ? 5.927 9.581 9.441 1.00 61.53 92 ILE A CA 1
ATOM 713 C C . ILE A 1 92 ? 5.957 8.177 8.815 1.00 61.53 92 ILE A C 1
ATOM 715 O O . ILE A 1 92 ? 5.176 7.312 9.213 1.00 61.53 92 ILE A O 1
ATOM 719 N N . LEU A 1 93 ? 6.863 7.919 7.865 1.00 61.00 93 LEU A N 1
ATOM 720 C CA . LEU A 1 93 ? 7.049 6.581 7.298 1.00 61.00 93 LEU A CA 1
ATOM 721 C C . LEU A 1 93 ? 7.638 5.619 8.333 1.00 61.00 93 LEU A C 1
ATOM 723 O O . LEU A 1 93 ? 7.106 4.531 8.508 1.00 61.00 93 LEU A O 1
ATOM 727 N N . GLU A 1 94 ? 8.692 5.996 9.048 1.00 63.31 94 GLU A N 1
ATOM 728 C CA . GLU A 1 94 ? 9.327 5.139 10.053 1.00 63.31 94 GLU A CA 1
ATOM 729 C C . GLU A 1 94 ? 8.399 4.803 11.222 1.00 63.31 94 GLU A C 1
ATOM 731 O O . GLU A 1 94 ? 8.481 3.691 11.740 1.00 63.31 94 GLU A O 1
ATOM 736 N N . GLU A 1 95 ? 7.519 5.721 11.621 1.00 70.44 95 GLU A N 1
ATOM 737 C CA . GLU A 1 95 ? 6.495 5.536 12.659 1.00 70.44 95 GLU A CA 1
ATOM 738 C C . GLU A 1 95 ? 5.268 4.752 12.149 1.00 70.44 95 GLU A C 1
ATOM 740 O O . GLU A 1 95 ? 4.411 4.367 12.942 1.00 70.44 95 GLU A O 1
ATOM 745 N N . GLY A 1 96 ? 5.177 4.482 10.839 1.00 73.88 96 GLY A N 1
ATOM 746 C CA . GLY A 1 96 ? 4.049 3.778 10.221 1.00 73.88 96 GLY A CA 1
ATOM 747 C C . GLY A 1 96 ? 2.770 4.614 10.106 1.00 73.88 96 GLY A C 1
ATOM 748 O O . GLY A 1 96 ? 1.696 4.070 9.864 1.00 73.88 96 GLY A O 1
ATOM 749 N N . LEU A 1 97 ? 2.872 5.936 10.253 1.00 81.50 97 LEU A N 1
ATOM 750 C CA . LEU A 1 97 ? 1.756 6.876 10.118 1.00 81.50 97 LEU A CA 1
ATOM 751 C C . LEU A 1 97 ? 1.280 7.012 8.663 1.00 81.50 97 LEU A C 1
ATOM 753 O O . LEU A 1 97 ? 0.138 7.393 8.419 1.00 81.50 97 LEU A O 1
ATOM 757 N N . LEU A 1 98 ? 2.138 6.682 7.694 1.00 82.25 98 LEU A N 1
ATOM 758 C CA . LEU A 1 98 ? 1.799 6.608 6.275 1.00 82.25 98 LEU A CA 1
ATOM 759 C C . LEU A 1 98 ? 2.394 5.341 5.661 1.00 82.25 98 LEU A C 1
ATOM 761 O O . LEU A 1 98 ? 3.576 5.051 5.837 1.00 82.25 98 LEU A O 1
ATOM 765 N N . PHE A 1 99 ? 1.589 4.630 4.877 1.00 85.31 99 PHE A N 1
ATOM 766 C CA . PHE A 1 99 ? 2.047 3.509 4.062 1.00 85.31 99 PHE A CA 1
ATOM 767 C C . PHE A 1 99 ? 2.172 3.962 2.611 1.00 85.31 99 PHE A C 1
ATOM 769 O O . PHE A 1 99 ? 1.233 4.526 2.047 1.00 85.31 99 PHE A O 1
ATOM 776 N N . GLN A 1 100 ? 3.331 3.714 2.005 1.00 81.69 100 GLN A N 1
ATOM 777 C CA . GLN A 1 100 ? 3.554 3.982 0.588 1.00 81.69 100 GLN A CA 1
ATOM 778 C C . GLN A 1 100 ? 3.435 2.690 -0.203 1.00 81.69 100 GLN A C 1
ATOM 780 O O . GLN A 1 100 ? 4.307 1.829 -0.152 1.00 81.69 100 GLN A O 1
ATOM 785 N N . TYR A 1 101 ? 2.358 2.585 -0.969 1.00 83.25 101 TYR A N 1
ATOM 786 C CA . TYR A 1 101 ? 2.128 1.461 -1.861 1.00 83.25 101 TYR A CA 1
ATOM 787 C C . TYR A 1 101 ? 2.680 1.787 -3.244 1.00 83.25 101 TYR A C 1
ATOM 789 O O . TYR A 1 101 ? 2.228 2.728 -3.892 1.00 83.25 101 TYR A O 1
ATOM 797 N N . GLN A 1 102 ? 3.669 1.014 -3.681 1.00 77.81 102 GLN A N 1
ATOM 798 C CA . GLN A 1 102 ? 4.074 0.975 -5.082 1.00 77.81 102 GLN A CA 1
ATOM 799 C C . GLN A 1 102 ? 3.272 -0.123 -5.771 1.00 77.81 102 GLN A C 1
ATOM 801 O O . GLN A 1 102 ? 3.087 -1.187 -5.183 1.00 77.81 102 GLN A O 1
ATOM 806 N N . ASP A 1 103 ? 2.817 0.125 -6.998 1.00 81.06 103 ASP A N 1
ATOM 807 C CA . ASP A 1 103 ? 2.180 -0.923 -7.788 1.00 81.06 103 ASP A CA 1
ATOM 808 C C . ASP A 1 103 ? 3.199 -2.034 -8.060 1.00 81.06 103 ASP A C 1
ATOM 810 O O . ASP A 1 103 ? 4.264 -1.816 -8.647 1.00 81.06 103 ASP A O 1
ATOM 814 N N . LEU A 1 104 ? 2.866 -3.238 -7.609 1.00 81.44 104 LEU A N 1
ATOM 815 C CA . LEU A 1 104 ? 3.634 -4.448 -7.851 1.00 81.44 104 LEU A CA 1
ATOM 816 C C . LEU A 1 104 ? 2.892 -5.281 -8.896 1.00 81.44 104 LEU A C 1
ATOM 818 O O . LEU A 1 104 ? 1.684 -5.464 -8.810 1.00 81.44 104 LEU A O 1
ATOM 822 N N . ASN A 1 105 ? 3.613 -5.838 -9.868 1.00 77.88 105 ASN A N 1
ATOM 823 C CA . ASN A 1 105 ? 3.034 -6.794 -10.814 1.00 77.88 105 ASN A CA 1
ATOM 824 C C . ASN A 1 105 ? 3.064 -8.201 -10.197 1.00 77.88 105 ASN A C 1
ATOM 826 O O . ASN A 1 105 ? 3.966 -8.993 -10.492 1.00 77.88 105 ASN A O 1
ATOM 830 N N . LEU A 1 106 ? 2.115 -8.491 -9.300 1.00 79.94 106 LEU A N 1
ATOM 831 C CA . LEU A 1 106 ? 1.980 -9.800 -8.645 1.00 79.94 106 LEU A CA 1
ATOM 832 C C . LEU A 1 106 ? 0.904 -10.686 -9.288 1.00 79.94 106 LEU A C 1
ATOM 834 O O . LEU A 1 106 ? 0.852 -11.861 -8.964 1.00 79.94 106 LEU A O 1
ATOM 838 N N . GLU A 1 107 ? 0.130 -10.182 -10.254 1.00 71.00 107 GLU A N 1
ATOM 839 C CA . GLU A 1 107 ? -0.964 -10.907 -10.936 1.00 71.00 107 GLU A CA 1
ATOM 840 C C . GLU A 1 107 ? -0.563 -12.303 -11.465 1.00 71.00 107 GLU A C 1
ATOM 842 O O . GLU A 1 107 ? -1.345 -13.257 -11.398 1.00 71.00 107 GLU A O 1
ATOM 847 N N . ASN A 1 108 ? 0.682 -12.438 -11.934 1.00 67.88 108 ASN A N 1
ATOM 848 C CA . ASN A 1 108 ? 1.231 -13.680 -12.494 1.00 67.88 108 ASN A CA 1
ATOM 849 C C . ASN A 1 108 ? 1.872 -14.608 -11.450 1.00 67.88 108 ASN A C 1
ATOM 851 O O . ASN A 1 108 ? 2.282 -15.717 -11.782 1.00 67.88 108 ASN A O 1
ATOM 855 N N . LYS A 1 109 ? 2.005 -14.158 -10.202 1.00 72.69 109 LYS A N 1
ATOM 856 C CA . LYS A 1 109 ? 2.457 -14.986 -9.086 1.00 72.69 109 LYS A CA 1
ATOM 857 C C . LYS A 1 109 ? 1.196 -15.496 -8.399 1.00 72.69 109 LYS A C 1
ATOM 859 O O . LYS A 1 109 ? 0.309 -14.708 -8.090 1.00 72.69 109 LYS A O 1
ATOM 864 N N . ASP A 1 110 ? 1.078 -16.802 -8.195 1.00 81.12 110 ASP A N 1
ATOM 865 C CA . ASP A 1 110 ? -0.045 -17.395 -7.457 1.00 81.12 110 ASP A CA 1
ATOM 866 C C . ASP A 1 110 ? 0.094 -17.116 -5.949 1.00 81.12 110 ASP A C 1
ATOM 868 O O . ASP A 1 110 ? 0.325 -17.997 -5.127 1.00 81.12 110 ASP A O 1
ATOM 872 N N . LEU A 1 111 ? 0.094 -15.829 -5.607 1.00 88.38 111 LEU A N 1
ATOM 873 C CA . LEU A 1 111 ? 0.372 -15.303 -4.286 1.00 88.38 111 LEU A CA 1
ATOM 874 C C . LEU A 1 111 ? -0.950 -14.889 -3.651 1.00 88.38 111 LEU A C 1
ATOM 876 O O . 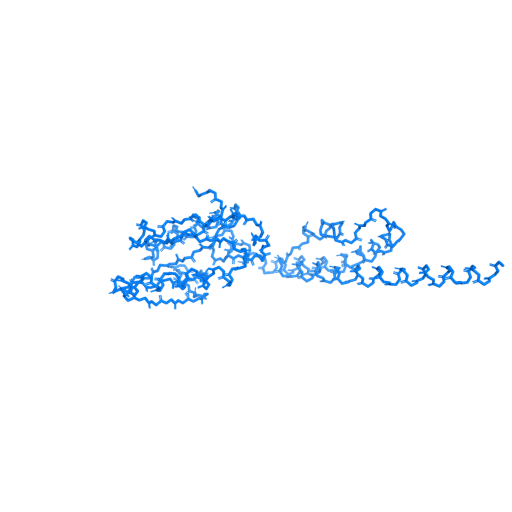LEU A 1 111 ? -1.702 -14.107 -4.231 1.00 88.38 111 LEU A O 1
ATOM 880 N N . HIS A 1 112 ? -1.212 -15.389 -2.452 1.00 90.44 112 HIS A N 1
ATOM 881 C CA . HIS A 1 112 ? -2.455 -15.148 -1.724 1.00 90.44 112 HIS A CA 1
ATOM 882 C C . HIS A 1 112 ? -2.172 -14.385 -0.436 1.00 90.44 112 HIS A C 1
ATOM 884 O O . HIS A 1 112 ? -1.096 -14.515 0.157 1.00 90.44 112 HIS A O 1
ATOM 890 N N . TYR A 1 113 ? -3.128 -13.567 -0.011 1.00 92.75 113 TYR A N 1
ATOM 891 C CA . TYR A 1 113 ? -3.024 -12.844 1.245 1.00 92.75 113 TYR A CA 1
ATOM 892 C C . TYR A 1 113 ? -3.241 -13.768 2.440 1.00 92.75 113 TYR A C 1
ATOM 894 O O . TYR A 1 113 ? -4.229 -14.489 2.529 1.00 92.75 113 TYR A O 1
ATOM 902 N N . THR A 1 114 ? -2.360 -13.645 3.426 1.00 92.62 114 THR A N 1
ATOM 903 C CA . THR A 1 114 ? -2.616 -14.087 4.799 1.00 92.62 114 THR A CA 1
ATOM 904 C C . THR A 1 114 ? -3.196 -12.925 5.601 1.00 92.62 114 THR A C 1
ATOM 906 O O . THR A 1 114 ? -2.769 -11.780 5.439 1.00 92.62 114 THR A O 1
ATOM 909 N N . SER A 1 115 ? -4.182 -13.180 6.459 1.00 93.50 115 SER A N 1
ATOM 910 C CA . SER A 1 115 ? -4.849 -12.127 7.230 1.00 93.50 115 SER A CA 1
ATOM 911 C C . SER A 1 115 ? -5.236 -12.600 8.626 1.00 93.50 115 SER A C 1
ATOM 913 O O . SER A 1 115 ? -5.546 -13.771 8.836 1.00 93.50 115 SER A O 1
ATOM 915 N N . ASN A 1 116 ? -5.275 -11.667 9.577 1.00 93.88 116 ASN A N 1
ATOM 916 C CA . ASN A 1 116 ? -5.859 -11.878 10.901 1.00 93.88 116 ASN A CA 1
ATOM 917 C C . ASN A 1 116 ? -7.358 -11.534 10.972 1.00 93.88 116 ASN A C 1
ATOM 919 O O . ASN A 1 116 ? -7.910 -11.532 12.070 1.00 93.88 116 ASN A O 1
ATOM 923 N N . ILE A 1 117 ? -8.033 -11.234 9.854 1.00 92.06 117 ILE A N 1
ATOM 924 C CA . ILE A 1 117 ? -9.429 -10.773 9.878 1.00 92.06 117 ILE A CA 1
ATOM 925 C C . ILE A 1 117 ? -10.364 -11.735 10.618 1.00 92.06 117 ILE A C 1
ATOM 927 O O . ILE A 1 117 ? -11.163 -11.275 11.421 1.00 92.06 117 ILE A O 1
ATOM 931 N N . ASN A 1 118 ? -10.209 -13.051 10.443 1.00 91.12 118 ASN A N 1
ATOM 932 C CA . ASN A 1 118 ? -11.041 -14.041 11.131 1.00 91.12 118 ASN A CA 1
ATOM 933 C C . ASN A 1 118 ? -10.883 -13.940 12.658 1.00 91.12 118 ASN A C 1
ATOM 935 O O . ASN A 1 118 ? -11.863 -13.890 13.391 1.00 91.12 118 ASN A O 1
ATOM 939 N N . GLN A 1 119 ? -9.649 -13.783 13.143 1.00 90.06 119 GLN A N 1
ATOM 940 C CA . GLN A 1 119 ? -9.379 -13.597 14.574 1.00 90.06 119 GLN A CA 1
ATOM 941 C C . GLN A 1 119 ? -10.015 -12.312 15.124 1.00 90.06 119 GLN A C 1
ATOM 943 O O . GLN A 1 119 ? -10.346 -12.245 16.304 1.00 90.06 119 GLN A O 1
ATOM 948 N N . VAL A 1 120 ? -10.169 -11.286 14.282 1.00 89.44 120 VAL A N 1
ATOM 949 C CA . VAL A 1 120 ? -10.674 -9.965 14.678 1.00 89.44 120 VAL A CA 1
ATOM 950 C C . VAL A 1 120 ? -12.200 -9.859 14.565 1.00 89.44 120 VAL A C 1
ATOM 952 O O . VAL A 1 120 ? -12.829 -9.213 15.403 1.00 89.44 120 VAL A O 1
ATOM 955 N N . THR A 1 121 ? -12.807 -10.459 13.540 1.00 87.31 121 THR A N 1
ATOM 956 C CA . THR A 1 121 ? -14.220 -10.246 13.168 1.00 87.31 121 THR A CA 1
ATOM 957 C C . THR A 1 121 ? -15.069 -11.519 13.199 1.00 87.31 121 THR A C 1
ATOM 959 O O . THR A 1 121 ? -16.301 -11.435 13.119 1.00 87.31 121 THR A O 1
ATOM 962 N N . GLY A 1 122 ? -14.432 -12.690 13.284 1.00 87.12 122 GLY A N 1
ATOM 963 C CA . GLY A 1 122 ? -15.057 -13.998 13.089 1.00 87.12 122 GLY A CA 1
ATOM 964 C C . GLY A 1 122 ? -15.470 -14.281 11.641 1.00 87.12 122 GLY A C 1
ATOM 965 O O . GLY A 1 122 ? -16.175 -15.255 11.400 1.00 87.12 122 GLY A O 1
ATOM 966 N N . LEU A 1 123 ? -15.101 -13.422 10.679 1.00 87.06 123 LEU A N 1
ATOM 967 C CA . LEU A 1 123 ? -15.393 -13.635 9.261 1.00 87.06 123 LEU A CA 1
ATOM 968 C C . LEU A 1 123 ? -14.289 -14.475 8.621 1.00 87.06 123 LEU A C 1
ATOM 970 O O . LEU A 1 123 ? -13.111 -14.111 8.653 1.00 87.06 123 LEU A O 1
ATOM 974 N N . GLN A 1 124 ? -14.684 -15.575 7.990 1.00 87.75 124 GLN A N 1
ATOM 975 C CA . GLN A 1 124 ? -13.779 -16.427 7.235 1.00 87.75 124 GLN A CA 1
ATOM 976 C C . GLN A 1 124 ? -13.776 -15.992 5.768 1.00 87.75 124 GLN A C 1
ATOM 978 O O . GLN A 1 124 ? -14.668 -16.354 5.008 1.00 87.75 124 GLN A O 1
ATOM 983 N N . LEU A 1 125 ? -12.783 -15.186 5.387 1.00 85.62 125 LEU A N 1
ATOM 984 C CA . LEU A 1 125 ? -12.562 -14.846 3.982 1.00 85.62 125 LEU A CA 1
ATOM 985 C C . LEU A 1 125 ? -11.995 -16.047 3.222 1.00 85.62 125 LEU A C 1
ATOM 987 O O . LEU A 1 125 ? -11.158 -16.788 3.744 1.00 85.62 125 LEU A O 1
ATOM 991 N N . GLU A 1 126 ? -12.433 -16.194 1.975 1.00 80.94 126 GLU A N 1
ATOM 992 C CA . GLU A 1 126 ? -11.788 -17.076 1.007 1.00 80.94 126 GLU A CA 1
ATOM 993 C C . GLU A 1 126 ? -10.362 -16.594 0.702 1.00 80.94 126 GLU A C 1
ATOM 995 O O . GLU A 1 126 ? -9.969 -15.474 1.038 1.00 80.94 126 GLU A O 1
ATOM 1000 N N . ASN A 1 127 ? -9.558 -17.456 0.078 1.00 82.00 127 ASN A N 1
ATOM 1001 C CA . ASN A 1 127 ? -8.177 -17.129 -0.266 1.00 82.00 127 ASN A CA 1
ATOM 1002 C C . ASN A 1 127 ? -8.155 -15.999 -1.314 1.00 82.00 127 ASN A C 1
ATOM 1004 O O . ASN A 1 127 ? -8.443 -16.221 -2.489 1.00 82.00 127 ASN A O 1
ATOM 1008 N N . ILE A 1 128 ? -7.835 -14.775 -0.882 1.00 87.69 128 ILE A N 1
ATOM 1009 C CA . ILE A 1 128 ? -7.778 -13.608 -1.769 1.00 87.69 128 ILE A CA 1
ATOM 1010 C C . ILE A 1 128 ? -6.408 -13.565 -2.441 1.00 87.69 128 ILE A C 1
ATOM 1012 O O . ILE A 1 128 ? -5.383 -13.357 -1.783 1.00 87.69 128 ILE A O 1
ATOM 1016 N N . LYS A 1 129 ? -6.397 -13.694 -3.768 1.00 90.00 129 LYS A N 1
ATOM 1017 C CA . LYS A 1 129 ? -5.187 -13.540 -4.576 1.00 90.00 129 LYS A CA 1
ATOM 1018 C C . LYS A 1 129 ? -4.711 -12.082 -4.567 1.00 90.00 129 LYS A C 1
ATOM 1020 O O . LYS A 1 129 ? -5.499 -11.162 -4.773 1.00 90.00 129 LYS A O 1
ATOM 1025 N N . ALA A 1 130 ? -3.414 -11.872 -4.370 1.00 90.50 130 ALA A N 1
ATOM 1026 C CA . ALA A 1 130 ? -2.796 -10.553 -4.385 1.00 90.50 130 ALA A CA 1
ATOM 1027 C C . ALA A 1 130 ? -2.421 -10.134 -5.814 1.00 90.50 130 ALA A C 1
ATOM 1029 O O . ALA A 1 130 ? -1.627 -10.804 -6.477 1.00 90.50 130 ALA A O 1
ATOM 1030 N N . THR A 1 131 ? -2.939 -8.995 -6.281 1.00 88.56 131 THR A N 1
ATOM 1031 C CA . THR A 1 131 ? -2.536 -8.416 -7.576 1.00 88.56 131 THR A CA 1
ATOM 1032 C C . THR A 1 131 ? -1.299 -7.535 -7.443 1.00 88.56 131 THR A C 1
ATOM 1034 O O . THR A 1 131 ? -0.529 -7.415 -8.398 1.00 88.56 131 THR A O 1
ATOM 1037 N N . GLY A 1 132 ? -1.079 -6.956 -6.254 1.00 83.31 132 GLY A N 1
ATOM 1038 C CA . GLY A 1 132 ? -0.018 -5.983 -5.995 1.00 83.31 132 GLY A CA 1
ATOM 1039 C C . GLY A 1 132 ? -0.405 -4.547 -6.357 1.00 83.31 132 GLY A C 1
ATOM 1040 O O . GLY A 1 132 ? 0.392 -3.629 -6.160 1.00 83.31 132 GLY A O 1
ATOM 1041 N N . LYS A 1 133 ? -1.634 -4.335 -6.842 1.00 87.12 133 LYS A N 1
ATOM 1042 C CA . LYS A 1 133 ? -2.227 -3.021 -7.100 1.00 87.12 133 LYS A CA 1
ATOM 1043 C C . LYS A 1 133 ? -3.216 -2.709 -5.986 1.00 87.12 133 LYS A C 1
ATOM 1045 O O . LYS A 1 133 ? -4.349 -3.187 -5.996 1.00 87.12 133 LYS A O 1
ATOM 1050 N N . ILE A 1 134 ? -2.805 -1.859 -5.045 1.00 88.00 134 ILE A N 1
ATOM 1051 C CA . ILE A 1 134 ? -3.537 -1.597 -3.792 1.00 88.00 134 ILE A CA 1
ATOM 1052 C C . ILE A 1 134 ? -5.009 -1.229 -4.001 1.00 88.00 134 ILE A C 1
ATOM 1054 O O . ILE A 1 134 ? -5.862 -1.661 -3.239 1.00 88.00 134 ILE A O 1
ATOM 1058 N N . ARG A 1 135 ? -5.326 -0.454 -5.045 1.00 86.25 135 ARG A N 1
ATOM 1059 C CA . ARG A 1 135 ? -6.710 -0.060 -5.348 1.00 86.25 135 ARG A CA 1
ATOM 1060 C C . ARG A 1 135 ? -7.571 -1.253 -5.752 1.00 86.25 135 ARG A C 1
ATOM 1062 O O . ARG A 1 135 ? -8.722 -1.321 -5.343 1.00 86.25 135 ARG A O 1
ATOM 1069 N N . ILE A 1 136 ? -7.018 -2.170 -6.544 1.00 88.06 136 ILE A N 1
ATOM 1070 C CA . ILE A 1 136 ? -7.722 -3.376 -6.987 1.00 88.06 136 ILE A CA 1
ATOM 1071 C C . ILE A 1 136 ? -7.879 -4.325 -5.801 1.00 88.06 136 ILE A C 1
ATOM 1073 O O . ILE A 1 136 ? -8.993 -4.739 -5.498 1.00 88.06 136 ILE A O 1
ATOM 1077 N N . ASP A 1 137 ? -6.787 -4.584 -5.079 1.00 89.44 137 ASP A N 1
ATOM 1078 C CA . ASP A 1 137 ? -6.790 -5.470 -3.912 1.00 89.44 137 ASP A CA 1
ATOM 1079 C C . ASP A 1 137 ? -7.748 -4.969 -2.816 1.00 89.44 137 ASP A C 1
ATOM 1081 O O . ASP A 1 137 ? -8.486 -5.758 -2.228 1.00 89.44 137 ASP A O 1
ATOM 1085 N N . ALA A 1 138 ? -7.805 -3.652 -2.589 1.00 90.62 138 ALA A N 1
ATOM 1086 C CA . ALA A 1 138 ? -8.762 -3.020 -1.686 1.00 90.62 138 ALA A CA 1
ATOM 1087 C C . ALA A 1 138 ? -10.215 -3.261 -2.094 1.00 90.62 138 ALA A C 1
ATOM 1089 O O . ALA A 1 138 ? -11.031 -3.615 -1.246 1.00 90.62 138 ALA A O 1
ATOM 1090 N N . LEU A 1 139 ? -10.544 -3.079 -3.374 1.00 90.75 139 LEU A N 1
ATOM 1091 C CA . LEU A 1 139 ? -11.904 -3.274 -3.874 1.00 90.75 139 LEU A CA 1
ATOM 1092 C C . LEU A 1 139 ? -12.340 -4.738 -3.788 1.00 90.75 139 LEU A C 1
ATOM 1094 O O . LEU A 1 139 ? -13.462 -5.001 -3.362 1.00 90.75 139 LEU A O 1
ATOM 1098 N N . ILE A 1 140 ? -11.453 -5.676 -4.135 1.00 90.75 140 ILE A N 1
ATOM 1099 C CA . ILE A 1 140 ? -11.720 -7.117 -4.017 1.00 90.75 140 ILE A CA 1
ATOM 1100 C C . ILE A 1 140 ? -12.014 -7.471 -2.557 1.00 90.75 140 ILE A C 1
ATOM 1102 O O . ILE A 1 140 ? -13.040 -8.076 -2.259 1.00 90.75 140 ILE A O 1
ATOM 1106 N N . LEU A 1 141 ? -11.156 -7.032 -1.635 1.00 92.31 141 LEU A N 1
ATOM 1107 C CA . LEU A 1 141 ? -11.325 -7.279 -0.206 1.00 92.31 141 LEU A CA 1
ATOM 1108 C C . LEU A 1 141 ? -12.629 -6.687 0.330 1.00 92.31 141 LEU A C 1
ATOM 1110 O O . LEU A 1 141 ? -13.368 -7.379 1.025 1.00 92.31 141 LEU A O 1
ATOM 1114 N N . ILE A 1 142 ? -12.925 -5.425 0.009 1.00 92.69 142 ILE A N 1
ATOM 1115 C CA . ILE A 1 142 ? -14.165 -4.761 0.431 1.00 92.69 142 ILE A CA 1
ATOM 1116 C C . ILE A 1 142 ? -15.383 -5.532 -0.085 1.00 92.69 142 ILE A C 1
ATOM 1118 O O . ILE A 1 142 ? -16.319 -5.755 0.677 1.00 92.69 142 ILE A O 1
ATOM 1122 N N . SER A 1 143 ? -15.355 -5.966 -1.348 1.00 91.25 143 SER A N 1
ATOM 1123 C CA . SER A 1 143 ? -16.439 -6.737 -1.961 1.00 91.25 143 SER A CA 1
ATOM 1124 C C . SER A 1 143 ? -16.661 -8.078 -1.259 1.00 91.25 143 SER A C 1
ATOM 1126 O O . SER A 1 143 ? -17.805 -8.450 -1.003 1.00 91.25 143 SER A O 1
ATOM 1128 N N . GLU A 1 144 ? -15.592 -8.801 -0.916 1.00 91.75 144 GLU A N 1
ATOM 1129 C CA . GLU A 1 144 ? -15.722 -10.084 -0.214 1.00 91.75 144 GLU A CA 1
ATOM 1130 C C . GLU A 1 144 ? -16.202 -9.915 1.230 1.00 91.75 144 GLU A C 1
ATOM 1132 O O . GLU A 1 144 ? -17.061 -10.666 1.698 1.00 91.75 144 GLU A O 1
ATOM 1137 N N . VAL A 1 145 ? -15.719 -8.888 1.934 1.00 92.06 145 VAL A N 1
ATOM 1138 C CA . VAL A 1 145 ? -16.214 -8.568 3.280 1.00 92.06 145 VAL A CA 1
ATOM 1139 C C . VAL A 1 145 ? -17.698 -8.195 3.231 1.00 92.06 145 VAL A C 1
ATOM 1141 O O . VAL A 1 145 ? -18.467 -8.721 4.033 1.00 92.06 145 VAL A O 1
ATOM 1144 N N . ASP A 1 146 ? -18.123 -7.353 2.286 1.00 92.06 146 ASP A N 1
ATOM 1145 C CA . ASP A 1 146 ? -19.528 -6.961 2.110 1.00 92.06 146 ASP A CA 1
ATOM 1146 C C . ASP A 1 146 ? -20.433 -8.175 1.855 1.00 92.06 146 ASP A C 1
ATOM 1148 O O . ASP A 1 146 ? -21.456 -8.354 2.520 1.00 92.06 146 ASP A O 1
ATOM 1152 N N . LYS A 1 147 ? -20.021 -9.060 0.940 1.00 91.56 147 LYS A N 1
ATOM 1153 C CA . LYS A 1 147 ? -20.739 -10.300 0.615 1.00 91.56 147 LYS A CA 1
ATOM 1154 C C . LYS A 1 147 ? -20.936 -11.184 1.850 1.00 91.56 147 LYS A C 1
ATOM 1156 O O . LYS A 1 147 ? -22.050 -11.657 2.103 1.00 91.56 147 LYS A O 1
ATOM 1161 N N . LEU A 1 148 ? -19.886 -11.385 2.648 1.00 91.00 148 LEU A N 1
ATOM 1162 C CA . LEU A 1 148 ? -19.982 -12.163 3.885 1.00 91.00 148 LEU A CA 1
ATOM 1163 C C . LEU A 1 148 ? -20.858 -11.475 4.933 1.00 91.00 148 LEU A C 1
ATOM 1165 O O . LEU A 1 148 ? -21.674 -12.134 5.574 1.00 91.00 148 LEU A O 1
ATOM 1169 N N . CYS A 1 149 ? -20.742 -10.159 5.098 1.00 90.38 149 CYS A N 1
ATOM 1170 C CA . CYS A 1 149 ? -21.552 -9.424 6.070 1.00 90.38 149 CYS A CA 1
ATOM 1171 C C . CYS A 1 149 ? -23.039 -9.493 5.737 1.00 90.38 149 CYS A C 1
ATOM 1173 O O . CYS A 1 149 ? -23.840 -9.759 6.630 1.00 90.38 149 CYS A O 1
ATOM 1175 N N . LYS A 1 150 ? -23.398 -9.371 4.455 1.00 89.56 150 LYS A N 1
ATOM 1176 C CA . LYS A 1 150 ? -24.772 -9.576 3.975 1.00 89.56 150 LYS A CA 1
ATOM 1177 C C . LYS A 1 150 ? -25.281 -10.981 4.279 1.00 89.56 150 LYS A C 1
ATOM 1179 O O . LYS A 1 150 ? -26.402 -11.134 4.750 1.00 89.56 150 LYS A O 1
ATOM 1184 N N . THR A 1 151 ? -24.441 -11.995 4.073 1.00 89.12 151 THR A N 1
ATOM 1185 C CA . THR A 1 151 ? -24.787 -13.397 4.366 1.00 89.12 151 THR A CA 1
ATOM 1186 C C . THR A 1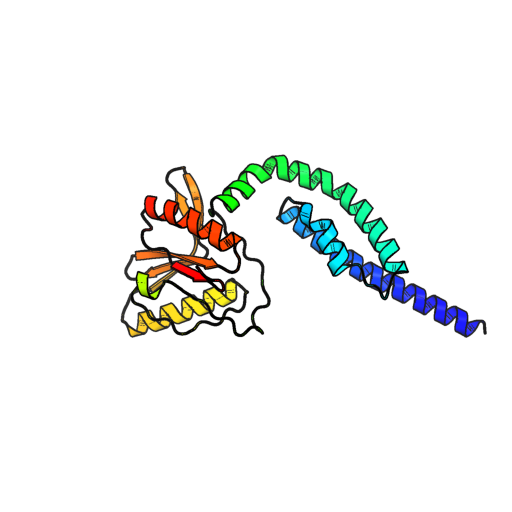 151 ? -25.016 -13.630 5.864 1.00 89.12 151 THR A C 1
ATOM 1188 O O . THR A 1 151 ? -25.887 -14.404 6.249 1.00 89.12 151 THR A O 1
ATOM 1191 N N . HIS A 1 152 ? -24.270 -12.930 6.720 1.00 86.12 152 HIS A N 1
ATOM 1192 C CA . HIS A 1 152 ? -24.364 -13.031 8.178 1.00 86.12 152 HIS A CA 1
ATOM 1193 C C . HIS A 1 152 ? -25.241 -11.951 8.832 1.00 86.12 152 HIS A C 1
ATOM 1195 O O . HIS A 1 152 ? -25.223 -11.826 10.056 1.00 86.12 152 HIS A O 1
ATOM 1201 N N . ASN A 1 153 ? -25.997 -11.184 8.040 1.00 86.00 153 ASN A N 1
ATOM 1202 C CA . ASN A 1 153 ? -26.861 -10.090 8.490 1.00 86.00 153 ASN A CA 1
ATOM 1203 C C . ASN A 1 153 ? -26.157 -9.071 9.416 1.00 86.00 153 ASN A C 1
ATOM 1205 O O . ASN A 1 153 ? -26.727 -8.619 10.409 1.00 86.00 153 ASN A O 1
ATOM 1209 N N . LYS A 1 154 ? -24.898 -8.742 9.101 1.00 88.12 154 LYS A N 1
ATOM 1210 C CA . LYS A 1 154 ? -24.086 -7.734 9.800 1.00 88.12 154 LYS A CA 1
ATOM 1211 C C . LYS A 1 154 ? -24.112 -6.407 9.054 1.00 88.12 154 LYS A C 1
ATOM 1213 O O . LYS A 1 154 ? -24.098 -6.388 7.820 1.00 88.12 154 LYS A O 1
ATOM 1218 N N . GLU A 1 155 ? -24.081 -5.298 9.786 1.00 90.38 155 GLU A N 1
ATOM 1219 C CA . GLU A 1 155 ? -23.944 -3.979 9.171 1.00 90.38 155 GLU A CA 1
ATOM 1220 C C . GLU A 1 155 ? -22.497 -3.782 8.711 1.00 90.38 155 GLU A C 1
ATOM 1222 O O . GLU A 1 155 ? -21.564 -3.890 9.509 1.00 90.38 155 GLU A O 1
ATOM 1227 N N . PHE A 1 156 ? -22.310 -3.452 7.431 1.00 93.69 156 PHE A N 1
ATOM 1228 C CA . PHE A 1 156 ? -20.999 -3.164 6.865 1.00 93.69 156 PHE A CA 1
ATOM 1229 C C . PHE A 1 156 ? -20.944 -1.768 6.250 1.00 93.69 156 PHE A C 1
ATOM 1231 O O . PHE A 1 156 ? -21.751 -1.396 5.398 1.00 93.69 156 PHE A O 1
ATOM 1238 N N . LYS A 1 157 ? -19.944 -0.998 6.676 1.00 93.75 157 LYS A N 1
ATOM 1239 C CA . LYS A 1 157 ? -19.540 0.279 6.087 1.00 93.75 157 LYS A CA 1
ATOM 1240 C C . LYS A 1 157 ? -18.025 0.288 5.947 1.00 93.75 157 LYS A C 1
ATOM 1242 O O . LYS A 1 157 ? -17.316 -0.390 6.688 1.00 93.75 157 LYS A O 1
ATOM 1247 N N . TYR A 1 158 ? -17.511 1.095 5.034 1.00 93.81 158 TYR A N 1
ATOM 1248 C CA . TYR A 1 158 ? -16.074 1.286 4.903 1.00 93.81 158 TYR A CA 1
ATOM 1249 C C . TYR A 1 158 ? -15.748 2.726 4.528 1.00 93.81 158 TYR A C 1
ATOM 1251 O O . TYR A 1 158 ? -16.571 3.452 3.969 1.00 93.81 158 TYR A O 1
ATOM 1259 N N . SER A 1 159 ? -14.520 3.121 4.818 1.00 89.56 159 SER A N 1
ATOM 1260 C CA . SER A 1 159 ? -13.916 4.349 4.322 1.00 89.56 159 SER A CA 1
ATOM 1261 C C . SER A 1 159 ? -12.503 4.059 3.831 1.00 89.56 159 SER A C 1
ATOM 1263 O O . SER A 1 159 ? -11.863 3.086 4.234 1.00 89.56 159 SER A O 1
ATOM 1265 N N . VAL A 1 160 ? -12.031 4.886 2.903 1.00 88.81 160 VAL A N 1
ATOM 1266 C CA . VAL A 1 160 ? -10.748 4.710 2.219 1.00 88.81 160 VAL A CA 1
ATOM 1267 C C . VAL A 1 160 ? -9.901 5.947 2.464 1.00 88.81 160 VAL A C 1
ATOM 1269 O O . VAL A 1 160 ? -10.405 7.064 2.360 1.00 88.81 160 VAL A O 1
ATOM 1272 N N . MET A 1 161 ? -8.617 5.747 2.769 1.00 84.56 161 MET A N 1
ATOM 1273 C CA . MET A 1 161 ? -7.661 6.825 3.057 1.00 84.56 161 MET A CA 1
ATOM 1274 C C . MET A 1 161 ? -8.160 7.778 4.162 1.00 84.56 161 MET A C 1
ATOM 1276 O O . MET A 1 161 ? -7.952 8.991 4.091 1.00 84.56 161 MET A O 1
ATOM 1280 N N . GLU A 1 162 ? -8.838 7.238 5.181 1.00 87.44 162 GLU A N 1
ATOM 1281 C CA . GLU A 1 162 ? -9.323 8.024 6.320 1.00 87.44 162 GLU A CA 1
ATOM 1282 C C . GLU A 1 162 ? -8.149 8.393 7.237 1.00 87.44 162 GLU A C 1
ATOM 1284 O O . GLU A 1 162 ? -7.268 7.578 7.539 1.00 87.44 162 GLU A O 1
ATOM 1289 N N . LYS A 1 163 ? -8.141 9.655 7.672 1.00 87.69 163 LYS A N 1
ATOM 1290 C CA . LYS A 1 163 ? -7.172 10.175 8.633 1.00 87.69 163 LYS A CA 1
ATOM 1291 C C . LYS A 1 163 ? -7.627 9.859 10.051 1.00 87.69 163 LYS A C 1
ATOM 1293 O O . LYS A 1 163 ? -8.726 10.231 10.453 1.00 87.69 163 LYS A O 1
ATOM 1298 N N . ILE A 1 164 ? -6.747 9.239 10.822 1.00 88.00 164 ILE A N 1
ATOM 1299 C CA . ILE A 1 164 ? -6.924 8.976 12.244 1.00 88.00 164 ILE A CA 1
ATOM 1300 C C . ILE A 1 164 ? -6.072 9.983 13.012 1.00 88.00 164 ILE A C 1
ATOM 1302 O O . ILE A 1 164 ? -4.847 9.993 12.886 1.00 88.00 164 ILE A O 1
ATOM 1306 N N . ILE A 1 165 ? -6.725 10.831 13.803 1.00 85.50 165 ILE A N 1
ATOM 1307 C CA . ILE A 1 165 ? -6.044 11.762 14.704 1.00 85.50 165 ILE A CA 1
ATOM 1308 C C . ILE A 1 165 ? -5.591 10.977 15.935 1.00 85.50 165 ILE A C 1
ATOM 1310 O O . ILE A 1 165 ? -6.399 10.316 16.585 1.00 85.50 165 ILE A O 1
ATOM 1314 N N . LEU A 1 166 ? -4.298 11.044 16.230 1.00 85.62 166 LEU A N 1
ATOM 1315 C CA . LEU A 1 166 ? -3.672 10.407 17.382 1.00 85.62 166 LEU A CA 1
ATOM 1316 C C . LEU A 1 166 ? -3.508 11.411 18.535 1.00 85.62 166 LEU A C 1
ATOM 1318 O O . LEU A 1 166 ? -3.495 12.621 18.306 1.00 85.62 166 LEU A O 1
ATOM 1322 N N . ASN A 1 167 ? -3.316 10.911 19.759 1.00 75.75 167 ASN A N 1
ATOM 1323 C CA . ASN A 1 167 ? -3.192 11.698 20.997 1.00 75.75 167 ASN A CA 1
ATOM 1324 C C . ASN A 1 167 ? -2.197 12.877 20.902 1.00 75.75 167 ASN A C 1
ATOM 1326 O O . ASN A 1 167 ? -2.471 13.952 21.428 1.00 75.75 167 ASN A O 1
ATOM 1330 N N . ASP A 1 168 ? -1.100 12.732 20.152 1.00 74.38 168 ASP A N 1
ATOM 1331 C CA . ASP A 1 168 ? -0.087 13.785 19.957 1.00 74.38 168 ASP A CA 1
ATOM 1332 C C . ASP A 1 168 ? -0.446 14.797 18.846 1.00 74.38 168 ASP A C 1
ATOM 1334 O O . ASP A 1 168 ? 0.425 15.496 18.322 1.00 74.38 168 ASP A O 1
ATOM 1338 N N . LYS A 1 169 ? -1.712 14.838 18.405 1.00 72.31 169 LYS A N 1
ATOM 1339 C CA . LYS A 1 169 ? -2.197 15.578 17.219 1.00 72.31 169 LYS A CA 1
ATOM 1340 C C . LYS A 1 169 ? -1.506 15.186 15.906 1.00 72.31 169 LYS A C 1
ATOM 1342 O O . LYS A 1 169 ? -1.615 15.895 14.905 1.00 72.31 169 LYS A O 1
ATOM 1347 N N . LYS A 1 170 ? -0.794 14.058 15.891 1.00 80.12 170 LYS A N 1
ATOM 1348 C CA . LYS A 1 170 ? -0.281 13.438 14.667 1.00 80.12 170 LYS A CA 1
ATOM 1349 C C . LYS A 1 170 ? -1.438 12.774 13.920 1.00 80.12 170 LYS A C 1
ATOM 1351 O O . LYS A 1 170 ? -2.371 12.268 14.537 1.00 80.12 170 LYS A O 1
ATOM 1356 N N . GLU A 1 171 ? -1.361 12.755 12.596 1.00 84.50 171 GLU A N 1
ATOM 1357 C CA . GLU A 1 171 ? -2.339 12.076 11.745 1.00 84.50 171 GLU A CA 1
ATOM 1358 C C . GLU A 1 171 ? -1.725 10.784 11.201 1.00 84.50 171 GLU A C 1
ATOM 1360 O O . GLU A 1 171 ? -0.642 10.811 10.611 1.00 84.50 171 GLU A O 1
ATOM 1365 N N . ALA A 1 172 ? -2.422 9.665 11.380 1.00 87.44 172 ALA A N 1
ATOM 1366 C CA . ALA A 1 172 ? -2.147 8.420 10.676 1.00 87.44 172 ALA A CA 1
ATOM 1367 C C . ALA A 1 172 ? -3.134 8.257 9.519 1.00 87.44 172 ALA A C 1
ATOM 1369 O O . ALA A 1 172 ? -4.315 8.567 9.658 1.00 87.44 172 ALA A O 1
ATOM 1370 N N . LEU A 1 173 ? -2.671 7.747 8.383 1.00 87.88 173 LEU A N 1
ATOM 1371 C CA . LEU A 1 173 ? -3.515 7.4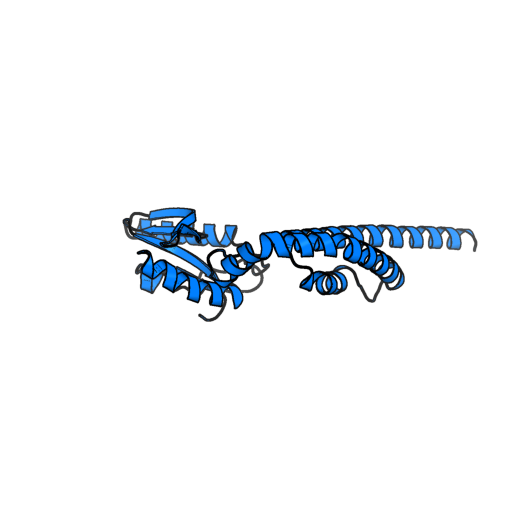73 7.226 1.00 87.88 173 LEU A CA 1
ATOM 1372 C C . LEU A 1 173 ? -3.772 5.969 7.125 1.00 87.88 173 LEU A C 1
ATOM 1374 O O . LEU A 1 173 ? -2.858 5.194 6.829 1.00 87.88 173 LEU A O 1
ATOM 1378 N N . ALA A 1 174 ? -5.012 5.555 7.370 1.00 90.56 174 ALA A N 1
ATOM 1379 C CA . ALA A 1 174 ? -5.428 4.172 7.181 1.00 90.56 174 ALA A CA 1
ATOM 1380 C C . ALA A 1 174 ? -5.899 3.984 5.731 1.00 90.56 174 ALA A C 1
ATOM 1382 O O . ALA A 1 174 ? -6.777 4.727 5.284 1.00 90.56 174 ALA A O 1
ATOM 1383 N N . PRO A 1 175 ? -5.356 3.015 4.970 1.00 90.25 175 PRO A N 1
ATOM 1384 C CA . PRO A 1 175 ? -5.754 2.845 3.577 1.00 90.25 175 PRO A CA 1
ATOM 1385 C C . PRO A 1 175 ? -7.214 2.399 3.477 1.00 90.25 175 PRO A C 1
ATOM 1387 O O . PRO A 1 175 ? -7.925 2.877 2.598 1.00 90.25 175 PRO A O 1
ATOM 1390 N N . ILE A 1 176 ? -7.676 1.561 4.409 1.00 94.69 176 ILE A N 1
ATOM 1391 C CA . ILE A 1 176 ? -9.088 1.216 4.580 1.00 94.69 176 ILE A CA 1
ATOM 1392 C C . ILE A 1 176 ? -9.415 1.222 6.074 1.00 94.69 176 ILE A C 1
ATOM 1394 O O . ILE A 1 176 ? -8.633 0.724 6.887 1.00 94.69 176 ILE A O 1
ATOM 1398 N N . ILE A 1 177 ? -10.587 1.733 6.439 1.00 94.31 177 ILE A N 1
ATOM 1399 C CA . ILE A 1 177 ? -11.212 1.452 7.731 1.00 94.31 177 ILE A CA 1
ATOM 1400 C C . ILE A 1 177 ? -12.487 0.669 7.455 1.00 94.31 177 ILE A C 1
ATOM 1402 O O . ILE A 1 177 ? -13.422 1.178 6.838 1.00 94.31 177 ILE A O 1
ATOM 1406 N N . LEU A 1 178 ? -12.516 -0.579 7.915 1.00 94.62 178 LEU A N 1
ATOM 1407 C CA . LEU A 1 178 ? -13.723 -1.395 7.899 1.00 94.62 178 LEU A CA 1
ATOM 1408 C C . LEU A 1 178 ? -14.547 -1.049 9.136 1.00 94.62 178 LEU A C 1
ATOM 1410 O O . LEU A 1 178 ? -14.002 -0.915 10.230 1.00 94.62 178 LEU A O 1
ATOM 1414 N N . ASN A 1 179 ? -15.851 -0.897 8.977 1.00 93.69 179 ASN A N 1
ATOM 1415 C CA . ASN A 1 179 ? -16.780 -0.673 10.069 1.00 93.69 179 ASN A CA 1
ATOM 1416 C C . ASN A 1 179 ? -17.824 -1.788 10.050 1.00 93.69 179 ASN A C 1
ATOM 1418 O O . ASN A 1 179 ? -18.645 -1.852 9.135 1.00 93.69 179 ASN A O 1
ATOM 1422 N N . LEU A 1 180 ? -17.747 -2.666 11.048 1.00 91.88 180 LEU A N 1
ATOM 1423 C CA . LEU A 1 180 ? -18.674 -3.778 11.234 1.00 91.88 180 LEU A CA 1
ATOM 1424 C C . LEU A 1 180 ? -19.427 -3.571 12.539 1.00 91.88 180 LEU A C 1
ATOM 1426 O O . LEU A 1 180 ? -18.793 -3.492 13.595 1.00 91.88 180 LEU A O 1
ATOM 1430 N N . ASP A 1 181 ? -20.751 -3.461 12.461 1.00 89.06 181 ASP A N 1
ATOM 1431 C CA . ASP A 1 181 ? -21.635 -3.250 13.617 1.00 89.06 181 ASP A CA 1
ATOM 1432 C C . ASP A 1 181 ? -21.148 -2.101 14.533 1.00 89.06 181 ASP A C 1
ATOM 1434 O O . ASP A 1 181 ? -21.055 -2.222 15.757 1.00 89.06 181 ASP A O 1
ATOM 1438 N N . GLY A 1 182 ? -20.728 -0.987 13.920 1.00 86.50 182 GLY A N 1
ATOM 1439 C CA . GLY A 1 182 ? -20.225 0.208 14.609 1.00 86.50 182 GLY A CA 1
ATOM 1440 C C . GLY A 1 182 ? -18.758 0.147 15.059 1.00 86.50 182 GLY A C 1
ATOM 1441 O O . GLY A 1 182 ? -18.215 1.159 15.514 1.00 86.50 182 GLY A O 1
ATOM 1442 N N . LYS A 1 183 ? -18.077 -0.997 14.925 1.00 91.25 183 LYS A N 1
ATOM 1443 C CA . LYS A 1 183 ? -16.665 -1.154 15.301 1.00 91.25 183 LYS A CA 1
ATOM 1444 C C . LYS A 1 183 ? -15.754 -0.809 14.126 1.00 91.25 183 LYS A C 1
ATOM 1446 O O . LYS A 1 183 ? -15.680 -1.550 13.149 1.00 91.25 183 LYS A O 1
ATOM 1451 N N . LYS A 1 184 ? -15.001 0.288 14.255 1.00 92.94 184 LYS A N 1
ATOM 1452 C CA . LYS A 1 184 ? -13.988 0.711 13.276 1.00 92.94 184 LYS A CA 1
ATOM 1453 C C . LYS A 1 184 ? -12.694 -0.096 13.408 1.00 92.94 184 LYS A C 1
ATOM 1455 O O . LYS A 1 184 ? -12.124 -0.198 14.494 1.00 92.94 184 LYS A O 1
ATOM 1460 N N . MET A 1 185 ? -12.211 -0.613 12.286 1.00 94.81 185 MET A N 1
ATOM 1461 C CA . MET A 1 185 ? -11.057 -1.500 12.187 1.00 94.81 185 MET A CA 1
ATOM 1462 C C . MET A 1 185 ? -10.124 -1.034 11.065 1.00 94.81 185 MET A C 1
ATOM 1464 O O . MET A 1 185 ? -10.372 -1.315 9.885 1.00 94.81 185 MET A O 1
ATOM 1468 N N . PRO A 1 186 ? -9.047 -0.307 11.409 1.00 95.25 186 PRO A N 1
ATOM 1469 C CA . PRO A 1 186 ? -8.015 0.073 10.460 1.00 95.25 186 PRO A CA 1
ATOM 1470 C C . PRO A 1 186 ? -7.403 -1.178 9.829 1.00 95.25 186 PRO A C 1
ATOM 1472 O O . PRO A 1 186 ? -7.002 -2.112 10.529 1.00 95.25 186 PRO A O 1
ATOM 1475 N N . THR A 1 187 ? -7.364 -1.201 8.503 1.00 95.38 187 THR A N 1
ATOM 1476 C CA . THR A 1 187 ? -6.955 -2.352 7.700 1.00 95.38 187 THR A CA 1
ATOM 1477 C C . THR A 1 187 ? -5.793 -1.948 6.803 1.00 95.38 187 THR A C 1
ATOM 1479 O O . THR A 1 187 ? -5.889 -0.940 6.110 1.00 95.38 187 THR A O 1
ATOM 1482 N N . TYR A 1 188 ? -4.700 -2.714 6.820 1.00 95.19 188 TYR A N 1
ATOM 1483 C CA . TYR A 1 188 ? -3.448 -2.407 6.114 1.00 95.19 188 TYR A CA 1
ATOM 1484 C C . TYR A 1 188 ? -3.002 -3.554 5.201 1.00 95.19 188 TYR A C 1
ATOM 1486 O O . TYR A 1 188 ? -3.287 -4.719 5.478 1.00 95.19 188 TYR A O 1
ATOM 1494 N N . PHE A 1 189 ? -2.246 -3.229 4.149 1.00 94.62 189 PHE A N 1
ATOM 1495 C CA . PHE A 1 189 ? -1.695 -4.205 3.206 1.00 94.62 189 PHE A CA 1
ATOM 1496 C C . PHE A 1 189 ? -0.175 -4.288 3.354 1.00 94.62 189 PHE A C 1
ATOM 1498 O O . PHE A 1 189 ? 0.520 -3.278 3.473 1.00 94.62 189 PHE A O 1
ATOM 1505 N N . ILE A 1 190 ? 0.368 -5.498 3.363 1.00 94.69 190 ILE A N 1
ATOM 1506 C CA . ILE A 1 190 ? 1.768 -5.749 3.699 1.00 94.69 190 ILE A CA 1
ATOM 1507 C C . ILE A 1 190 ? 2.392 -6.565 2.577 1.00 94.69 190 ILE A C 1
ATOM 1509 O O . ILE A 1 190 ? 2.106 -7.744 2.400 1.00 94.69 190 ILE A O 1
ATOM 1513 N N . PHE A 1 191 ? 3.255 -5.902 1.812 1.00 90.62 191 PHE A N 1
ATOM 1514 C CA . PHE A 1 191 ? 3.905 -6.488 0.640 1.00 90.62 191 PHE A CA 1
ATOM 1515 C C . PHE A 1 191 ? 5.399 -6.749 0.849 1.00 90.62 191 PHE A C 1
ATOM 1517 O O . PHE A 1 191 ? 6.010 -7.501 0.095 1.00 90.62 191 PHE A O 1
ATOM 1524 N N . ASN A 1 192 ? 6.010 -6.087 1.832 1.00 88.88 192 ASN A N 1
ATOM 1525 C CA . ASN A 1 192 ? 7.449 -6.099 2.069 1.00 88.88 192 ASN A CA 1
ATOM 1526 C C . ASN A 1 192 ? 7.765 -5.860 3.558 1.00 88.88 192 ASN A C 1
ATOM 1528 O O . ASN A 1 192 ? 6.897 -5.467 4.343 1.00 88.88 192 ASN A O 1
ATOM 1532 N N . GLU A 1 193 ? 9.026 -6.073 3.936 1.00 86.50 193 GLU A N 1
ATOM 1533 C CA . GLU A 1 193 ? 9.503 -5.925 5.319 1.00 86.50 193 GLU A CA 1
ATOM 1534 C C . GLU A 1 193 ? 9.343 -4.500 5.870 1.00 86.50 193 GLU A C 1
ATOM 1536 O O . GLU A 1 193 ? 9.101 -4.313 7.063 1.00 86.50 193 GLU A O 1
ATOM 1541 N N . THR A 1 194 ? 9.405 -3.477 5.011 1.00 86.31 194 THR A N 1
ATOM 1542 C CA . THR A 1 194 ? 9.153 -2.093 5.427 1.00 86.31 194 THR A CA 1
ATOM 1543 C C . THR A 1 194 ? 7.714 -1.934 5.911 1.00 86.31 194 THR A C 1
ATOM 1545 O O . THR A 1 194 ? 7.508 -1.469 7.030 1.00 86.31 194 THR A O 1
ATOM 1548 N N . HIS A 1 195 ? 6.725 -2.400 5.143 1.00 91.12 195 HIS A N 1
ATOM 1549 C CA . HIS A 1 195 ? 5.314 -2.354 5.544 1.00 91.12 195 HIS A CA 1
ATOM 1550 C C . HIS A 1 195 ? 5.076 -3.149 6.829 1.00 91.12 195 HIS A C 1
ATOM 1552 O O . HIS A 1 195 ? 4.315 -2.717 7.692 1.00 91.12 195 HIS A O 1
ATOM 1558 N N . LYS A 1 196 ? 5.754 -4.292 6.990 1.00 91.69 196 LYS A N 1
ATOM 1559 C CA . LYS A 1 196 ? 5.668 -5.105 8.208 1.00 91.69 196 LYS A CA 1
ATOM 1560 C C . LYS A 1 196 ? 6.170 -4.338 9.432 1.00 91.69 196 LYS A C 1
ATOM 1562 O O . LYS A 1 196 ? 5.478 -4.278 10.451 1.00 91.69 196 LYS A O 1
ATOM 1567 N N . SER A 1 197 ? 7.339 -3.704 9.329 1.00 88.88 197 SER A N 1
ATOM 1568 C CA . SER A 1 197 ? 7.87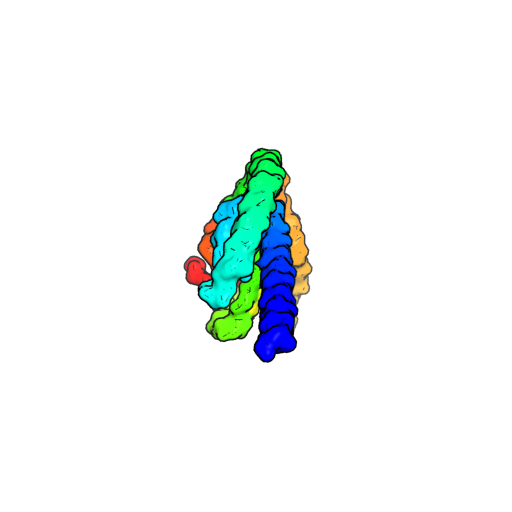9 -2.874 10.410 1.00 88.88 197 SER A CA 1
ATOM 1569 C C . SER A 1 197 ? 6.974 -1.681 10.725 1.00 88.88 197 SER A C 1
ATOM 1571 O O . SER A 1 197 ? 6.776 -1.374 11.902 1.00 88.88 197 SER A O 1
ATOM 1573 N N . GLN A 1 198 ? 6.419 -1.028 9.702 1.00 88.94 198 GLN A N 1
ATOM 1574 C CA . GLN A 1 198 ? 5.472 0.077 9.857 1.00 88.94 198 GLN A CA 1
ATOM 1575 C C . GLN A 1 198 ? 4.200 -0.379 10.576 1.00 88.94 198 GLN A C 1
ATOM 1577 O O . GLN A 1 198 ? 3.755 0.278 11.515 1.00 88.94 198 GLN A O 1
ATOM 1582 N N . PHE A 1 199 ? 3.659 -1.537 10.189 1.00 93.88 199 PHE A N 1
ATOM 1583 C CA . PHE A 1 199 ? 2.443 -2.100 10.770 1.00 93.88 199 PHE A CA 1
ATOM 1584 C C . PHE A 1 199 ? 2.615 -2.427 12.253 1.00 93.88 199 PHE A C 1
ATOM 1586 O O . PHE A 1 199 ? 1.758 -2.088 13.067 1.00 93.88 199 PHE A O 1
ATOM 1593 N N . SER A 1 200 ? 3.747 -3.031 12.622 1.00 90.38 200 SER A N 1
ATOM 1594 C CA . SER A 1 200 ? 4.063 -3.337 14.021 1.00 90.38 200 SER A CA 1
ATOM 1595 C C . SER A 1 200 ? 4.061 -2.080 14.901 1.00 90.38 200 SER A C 1
ATOM 1597 O O . SER A 1 200 ? 3.474 -2.072 15.984 1.00 90.38 200 SER A O 1
ATOM 1599 N N . LYS A 1 201 ? 4.645 -0.981 14.405 1.00 89.44 201 LYS A N 1
ATOM 1600 C CA . LYS A 1 201 ? 4.702 0.296 15.128 1.00 89.44 201 LYS A CA 1
ATOM 1601 C C . LYS A 1 201 ? 3.331 0.961 15.234 1.00 89.44 201 LYS A C 1
ATOM 1603 O O . LYS A 1 201 ? 2.897 1.282 16.340 1.00 89.44 201 LYS A O 1
ATOM 1608 N N . ILE A 1 202 ? 2.625 1.120 14.111 1.00 90.81 202 ILE A N 1
ATOM 1609 C CA . ILE A 1 202 ? 1.338 1.827 14.098 1.00 90.81 202 ILE A CA 1
ATOM 1610 C C . ILE A 1 202 ? 0.258 1.077 14.878 1.00 90.81 202 ILE A C 1
ATOM 1612 O O . ILE A 1 202 ? -0.575 1.717 15.510 1.00 90.81 202 ILE A O 1
ATOM 1616 N N . ARG A 1 203 ? 0.289 -0.262 14.906 1.00 91.69 203 ARG A N 1
ATOM 1617 C CA . ARG A 1 203 ? -0.677 -1.080 15.655 1.00 91.69 203 ARG A CA 1
ATOM 1618 C C . ARG A 1 203 ? -0.692 -0.733 17.143 1.00 91.69 203 ARG A C 1
ATOM 1620 O O . ARG A 1 203 ? -1.769 -0.572 17.710 1.00 91.69 203 ARG A O 1
ATOM 1627 N N . ASN A 1 204 ? 0.479 -0.596 17.764 1.00 88.00 204 ASN A N 1
ATOM 1628 C CA . ASN A 1 204 ? 0.579 -0.233 19.181 1.00 88.00 204 ASN A CA 1
ATOM 1629 C C . ASN A 1 204 ? 0.035 1.180 19.425 1.00 88.00 204 ASN A C 1
ATOM 1631 O O . ASN A 1 204 ? -0.718 1.412 20.371 1.00 88.00 204 ASN A O 1
ATOM 1635 N N . THR A 1 205 ? 0.354 2.113 18.529 1.00 88.88 205 THR A N 1
ATOM 1636 C CA . THR A 1 205 ? -0.157 3.483 18.597 1.00 88.88 205 THR A CA 1
ATOM 1637 C C . THR A 1 205 ? -1.678 3.524 18.439 1.00 88.88 205 THR A C 1
ATOM 1639 O O . THR A 1 205 ? -2.356 4.159 19.242 1.00 88.88 205 THR A O 1
ATOM 1642 N N . LEU A 1 206 ? -2.242 2.809 17.465 1.00 90.94 206 LEU A N 1
ATOM 1643 C CA . LEU A 1 206 ? -3.686 2.717 17.234 1.00 90.94 206 LEU A CA 1
ATOM 1644 C C . LEU A 1 206 ? -4.424 2.086 18.418 1.00 90.94 206 LEU A C 1
ATOM 1646 O O . LEU A 1 206 ? -5.470 2.597 18.822 1.00 90.94 206 LEU A O 1
ATOM 1650 N N . TYR A 1 207 ? -3.850 1.045 19.024 1.00 90.12 207 TYR A N 1
ATOM 1651 C CA . TYR A 1 207 ? -4.397 0.415 20.224 1.00 90.12 207 TYR A CA 1
ATOM 1652 C C . TYR A 1 207 ? -4.559 1.425 21.370 1.00 90.12 207 TYR A C 1
ATOM 1654 O O . TYR A 1 207 ? -5.635 1.528 21.963 1.00 90.12 207 TYR A O 1
ATOM 1662 N N . ASN A 1 208 ? -3.529 2.242 21.613 1.00 87.50 208 ASN A N 1
ATOM 1663 C CA . ASN A 1 208 ? -3.548 3.298 22.632 1.00 87.50 208 ASN A CA 1
ATOM 1664 C C . ASN A 1 208 ? -4.521 4.449 22.306 1.00 87.50 208 ASN A C 1
ATOM 1666 O O . ASN A 1 208 ? -4.865 5.227 23.191 1.00 87.50 208 ASN A O 1
ATOM 1670 N N . ASN A 1 209 ? -4.979 4.551 21.055 1.00 86.81 209 ASN A N 1
ATOM 1671 C CA . ASN A 1 209 ? -5.951 5.539 20.577 1.00 86.81 209 ASN A CA 1
ATOM 1672 C C . ASN A 1 209 ? -7.365 4.943 20.401 1.00 86.81 209 ASN A C 1
ATOM 1674 O O . ASN A 1 209 ? -8.200 5.506 19.699 1.00 86.81 209 ASN A O 1
ATOM 1678 N N . GLY A 1 210 ? -7.646 3.788 21.017 1.00 87.12 210 GLY A N 1
ATOM 1679 C CA . GLY A 1 210 ? -8.980 3.175 21.041 1.00 87.12 210 GLY A CA 1
ATOM 1680 C C . GLY A 1 210 ? -9.282 2.218 19.883 1.00 87.12 210 GLY A C 1
ATOM 1681 O O . GLY A 1 210 ? -10.272 1.488 19.942 1.00 87.12 210 GLY A O 1
ATOM 1682 N N . TYR A 1 211 ? -8.408 2.123 18.879 1.00 89.94 211 TYR A N 1
ATOM 1683 C CA . TYR A 1 211 ? -8.526 1.163 17.779 1.00 89.94 211 TYR A CA 1
ATOM 1684 C C . TYR A 1 211 ? -7.898 -0.178 18.167 1.00 89.94 211 TYR A C 1
ATOM 1686 O O . TYR A 1 211 ? -6.830 -0.565 17.692 1.00 89.94 211 TYR A O 1
ATOM 1694 N N . LYS A 1 212 ? -8.577 -0.907 19.057 1.00 87.88 212 LYS A N 1
ATOM 1695 C CA . LYS A 1 212 ? -8.088 -2.190 19.598 1.00 87.88 212 LYS A CA 1
ATOM 1696 C C . LYS A 1 212 ? -7.954 -3.289 18.538 1.00 87.88 212 LYS A C 1
ATOM 1698 O O . LYS A 1 212 ? -7.130 -4.189 18.677 1.00 87.88 212 LYS A O 1
ATOM 1703 N N . ASN A 1 213 ? -8.742 -3.184 17.471 1.00 90.25 213 ASN A N 1
ATOM 1704 C CA . ASN A 1 213 ? -8.869 -4.183 16.422 1.00 90.25 213 ASN A CA 1
ATOM 1705 C C . ASN A 1 213 ? -8.278 -3.643 15.113 1.00 90.25 213 ASN A C 1
ATOM 1707 O O . ASN A 1 213 ? -8.924 -2.866 14.415 1.00 90.25 213 ASN A O 1
ATOM 1711 N N . CYS A 1 214 ? -7.051 -4.056 14.789 1.00 93.19 214 CYS A N 1
ATOM 1712 C CA . CYS A 1 214 ? -6.377 -3.728 13.529 1.00 93.19 214 CYS A CA 1
ATOM 1713 C C . CYS A 1 214 ? -6.239 -4.981 12.660 1.00 93.19 214 CYS A C 1
ATOM 1715 O O . CYS A 1 214 ? -5.849 -6.045 13.154 1.00 93.19 214 CYS A O 1
ATOM 1717 N N . ILE A 1 215 ? -6.515 -4.840 11.368 1.00 95.00 215 ILE A N 1
ATOM 1718 C CA . ILE A 1 215 ? -6.477 -5.937 10.401 1.00 95.00 215 ILE A CA 1
ATOM 1719 C C . ILE A 1 215 ? -5.280 -5.745 9.466 1.00 95.00 215 ILE A C 1
ATOM 1721 O O . ILE A 1 215 ? -4.971 -4.627 9.048 1.00 95.00 215 ILE A O 1
ATOM 1725 N N . TYR A 1 216 ? -4.603 -6.836 9.124 1.00 94.94 216 TYR A N 1
ATOM 1726 C CA . TYR A 1 216 ? -3.612 -6.857 8.055 1.00 94.94 216 TYR A CA 1
ATOM 1727 C C . TYR A 1 216 ? -4.002 -7.842 6.958 1.00 94.94 216 TYR A C 1
ATOM 1729 O O . TYR A 1 216 ? -4.642 -8.861 7.215 1.00 94.94 216 TYR A O 1
ATOM 1737 N N . PHE A 1 217 ? -3.540 -7.555 5.748 1.00 94.69 217 PHE A N 1
ATOM 1738 C CA . PHE A 1 217 ? -3.490 -8.478 4.622 1.00 94.69 217 PHE A CA 1
ATOM 1739 C C . PHE A 1 217 ? -2.052 -8.516 4.125 1.00 94.69 217 PHE A C 1
ATOM 1741 O O . PHE A 1 217 ? -1.535 -7.516 3.634 1.00 94.69 217 PHE A O 1
ATOM 1748 N N . SER A 1 218 ? -1.377 -9.647 4.311 1.00 93.69 218 SER A N 1
ATOM 1749 C CA . SER A 1 218 ? 0.056 -9.778 4.077 1.00 93.69 218 SER A CA 1
ATOM 1750 C C . SER A 1 218 ? 0.375 -10.844 3.043 1.00 93.69 218 SER A C 1
ATOM 1752 O O . SER A 1 218 ? -0.094 -11.977 3.144 1.00 93.69 218 SER A O 1
ATOM 1754 N N . THR A 1 219 ? 1.223 -10.495 2.080 1.00 92.19 219 THR A N 1
ATOM 1755 C CA . THR A 1 219 ? 1.810 -11.447 1.127 1.00 92.19 219 THR A CA 1
ATOM 1756 C C . THR A 1 219 ? 3.137 -12.032 1.616 1.00 92.19 219 THR A C 1
ATOM 1758 O O . THR A 1 219 ? 3.755 -12.840 0.926 1.00 92.19 219 THR A O 1
ATOM 1761 N N . ILE A 1 220 ? 3.607 -11.593 2.785 1.00 90.25 220 ILE A N 1
ATOM 1762 C CA . ILE A 1 220 ? 4.799 -12.101 3.471 1.00 90.25 220 ILE A CA 1
ATOM 1763 C C . ILE A 1 220 ? 4.419 -12.635 4.853 1.00 90.25 220 ILE A C 1
ATOM 1765 O O . ILE A 1 220 ? 3.345 -12.337 5.380 1.00 90.25 220 ILE A O 1
ATOM 1769 N N . ARG A 1 221 ? 5.301 -13.419 5.472 1.00 88.00 221 ARG A N 1
ATOM 1770 C CA . ARG A 1 221 ? 5.048 -13.966 6.807 1.00 88.00 221 ARG A CA 1
ATOM 1771 C C . ARG A 1 221 ? 4.982 -12.845 7.848 1.00 88.00 221 ARG A C 1
ATOM 1773 O O . ARG A 1 221 ? 5.926 -12.061 7.963 1.00 88.00 221 ARG A O 1
ATOM 1780 N N . MET A 1 222 ? 3.897 -12.808 8.620 1.00 86.56 222 MET A N 1
ATOM 1781 C CA . MET A 1 222 ? 3.696 -11.871 9.733 1.00 86.56 222 MET A CA 1
ATOM 1782 C C . MET A 1 222 ? 4.297 -12.391 11.028 1.00 86.56 222 MET A C 1
ATOM 1784 O O . MET A 1 222 ? 4.145 -13.597 11.314 1.00 86.56 222 MET A O 1
#

Secondary structure (DSSP, 8-state):
-HHHHHHHHHHHHHHHHHHHHHHHHHHHHHHHHHHHHT--TTHHHHHHHHH--TT-HHHHHHHHHHHHHHHHHHHHHHHHHIIIIIHHHHHHHHTTSS--PPP---TTS--B-EESHHHHHS-----PBP-S-HHHHHHHHHHHHHHHHHHTT--EEEEEEEEEEPTTS-EEEEEEEEEETTEEEEEEEE-SHHHHHHHHHHHHHHHHTT----EEEESS--

pLDDT: mean 82.98, std 9.73, range [48.66, 95.38]

Foldseek 3Di:
DVVVVVVVVVVVVVVLVVLLVQLVVQLVVLLVVCQVLLHCPCSVVSSCVRNDDPVCVVSSVVSVVVSVVVCVVSVVVSPVCCVVCVVPVVVCLLLLLDDDQDQDQCVPPQFWWDKCCCVQPVDDFDTHGDRSGCVVSVVVVLVRVVVRCVVVVKDWDKDAQDWDQFPVRDTGTQRMWIAINNQTEREEEAEDPSNVSSCVNVQVRCCVVVNVHYMYIYSDDD

Radius of gyration: 23.85 Å; chains: 1; bounding box: 56×38×75 Å